Protein AF-A0A2M8CA84-F1 (afdb_monomer_lite)

Sequence (346 aa):
MNRPAFYDRPLQTFHHLVFDSLMPWLPENQEMMLYRVLMTDLAEINKPFFRMMMEAMRHRKVLLDDGLLEEWQLFAQTKVNERAREIYLSMYRVKTSHQKIAYYDQLIFNALLYSQSALMQLMNGSSALMKQYYVNKWLKIIHDLRGRLRQLYHDGGTKEAILIYLTDMALLVMEHEIHTLYADLCPPGLLESNANMLIVTPGIMAQDWALASATDHWFINIYVPRFKDSVLQEDKKDAELDHRQLNDMISRLKDGESQIEKVITEKVSPLNKQEVLTPAPQKDIIDSNEVMALLGIGKTKLFEMRNKEEIPFFKIGKLIRYHRQDILDFRDQMTSKGSKADKNDY

Foldseek 3Di:
DPDPPLLQQQCVQLVCCQPVVHPCLPCVVPDPVLLVVLVVQVVPDPAQPLVSVVVSCVVVVRDDDPSVNSNSVQLSVQDFDPVLVVLLVLADDDDDPDSVLVVLLVSLSSSLRSSLSSLVVQCVPDDLVVNLVVLVSLLVVLVVSLVSLLVCCVVPAQPCNVSSLSNNLSSLLSNLSSCQVPVVSDDPPSCVVNPDRNDDDCVSCVVPVVVNVSSVCSVPPPVCVPRNCVSVPPCVVVVVVVVVVVVVVVVVVVVVCVPPPPDDDDDDDDDDDDDDDDDDDDQDKDAPVVLCVLQVHDPVVSVVCVVVVVADWDDDDPGIMHRPVSSNVSSVVVVVVVPPPDPDDD

Structure (mmCIF, N/CA/C/O backbone):
data_AF-A0A2M8CA84-F1
#
_entry.id   AF-A0A2M8CA84-F1
#
loop_
_atom_site.group_PDB
_atom_site.id
_atom_site.type_symbol
_atom_site.label_atom_id
_atom_site.label_alt_id
_atom_site.label_comp_id
_atom_site.label_asym_id
_atom_site.label_entity_id
_atom_site.label_seq_id
_atom_site.pdbx_PDB_ins_code
_atom_site.Cartn_x
_atom_site.Cartn_y
_atom_site.Cartn_z
_atom_site.occupancy
_atom_site.B_iso_or_equiv
_atom_site.auth_seq_id
_atom_site.auth_comp_id
_atom_site.auth_asym_id
_atom_site.auth_atom_id
_atom_site.pdbx_PDB_model_num
ATOM 1 N N . MET A 1 1 ? 9.711 -23.145 -18.204 1.00 35.97 1 MET A N 1
ATOM 2 C CA . MET A 1 1 ? 9.816 -22.728 -16.788 1.00 35.97 1 MET A CA 1
ATOM 3 C C . MET A 1 1 ? 8.425 -22.352 -16.311 1.00 35.97 1 MET A C 1
ATOM 5 O O . MET A 1 1 ? 7.852 -21.432 -16.882 1.00 35.97 1 MET A O 1
ATOM 9 N N . ASN A 1 2 ? 7.861 -23.074 -15.338 1.00 33.72 2 ASN A N 1
ATOM 10 C CA . ASN A 1 2 ? 6.615 -22.665 -14.684 1.00 33.72 2 ASN A CA 1
ATOM 11 C C . ASN A 1 2 ? 6.869 -21.309 -14.027 1.00 33.72 2 ASN A C 1
ATOM 13 O O . ASN A 1 2 ? 7.648 -21.237 -13.078 1.00 33.72 2 ASN A O 1
ATOM 17 N N . ARG A 1 3 ? 6.284 -20.233 -14.567 1.00 40.22 3 ARG A N 1
ATOM 18 C CA . ARG A 1 3 ? 6.302 -18.935 -13.888 1.00 40.22 3 ARG A CA 1
ATOM 19 C C . ARG A 1 3 ? 5.589 -19.135 -12.551 1.00 40.22 3 ARG A C 1
ATOM 21 O O . ARG A 1 3 ? 4.437 -19.568 -12.568 1.00 40.22 3 ARG A O 1
ATOM 28 N N . PRO A 1 4 ? 6.241 -18.882 -11.409 1.00 40.59 4 PRO A N 1
ATOM 29 C CA . PRO A 1 4 ? 5.549 -18.920 -10.135 1.00 40.59 4 PRO A CA 1
ATOM 30 C C . PRO A 1 4 ? 4.389 -17.917 -10.189 1.00 40.59 4 PRO A C 1
ATOM 32 O O . PRO A 1 4 ? 4.610 -16.761 -10.551 1.00 40.59 4 PRO A O 1
ATOM 35 N N . ALA A 1 5 ? 3.182 -18.324 -9.781 1.00 53.88 5 ALA A N 1
ATOM 36 C CA . ALA A 1 5 ? 2.037 -17.423 -9.543 1.00 53.88 5 ALA A CA 1
ATOM 37 C C . ALA A 1 5 ? 2.366 -16.267 -8.557 1.00 53.88 5 ALA A C 1
ATOM 39 O O . ALA A 1 5 ? 1.620 -15.303 -8.415 1.00 53.88 5 ALA A O 1
ATOM 40 N N . PHE A 1 6 ? 3.531 -16.376 -7.922 1.00 46.44 6 PHE A N 1
ATOM 41 C CA . PHE A 1 6 ? 4.184 -15.515 -6.948 1.00 46.44 6 PHE A CA 1
ATOM 42 C C . PHE A 1 6 ? 4.303 -14.031 -7.332 1.00 46.44 6 PHE A C 1
ATOM 44 O O . PHE A 1 6 ? 4.287 -13.181 -6.450 1.00 46.44 6 PHE A O 1
ATOM 51 N N . TYR A 1 7 ? 4.416 -13.690 -8.620 1.00 53.28 7 TYR A N 1
ATOM 52 C CA . TYR A 1 7 ? 4.673 -12.300 -9.042 1.00 53.28 7 TYR A CA 1
ATOM 53 C C . TYR A 1 7 ? 3.419 -11.497 -9.393 1.00 53.28 7 TYR A C 1
ATOM 55 O O . TYR A 1 7 ? 3.503 -10.295 -9.642 1.00 53.28 7 TYR A O 1
ATOM 63 N N . ASP A 1 8 ? 2.249 -12.135 -9.408 1.00 62.84 8 ASP A N 1
ATOM 64 C CA . ASP A 1 8 ? 1.022 -11.479 -9.851 1.00 62.84 8 ASP A CA 1
ATOM 65 C C . ASP A 1 8 ? 0.249 -10.759 -8.749 1.00 62.84 8 ASP A C 1
ATOM 67 O O . ASP A 1 8 ? -0.698 -10.040 -9.080 1.00 62.84 8 ASP A O 1
ATOM 71 N N . ARG A 1 9 ? 0.642 -10.945 -7.483 1.00 68.19 9 ARG A N 1
ATOM 72 C CA . ARG A 1 9 ? -0.145 -10.561 -6.304 1.00 68.19 9 ARG A CA 1
ATOM 73 C C . ARG A 1 9 ? 0.443 -9.525 -5.325 1.00 68.19 9 ARG A C 1
ATOM 75 O O . ARG A 1 9 ? -0.241 -9.300 -4.331 1.00 68.19 9 ARG A O 1
ATOM 82 N N . PRO A 1 10 ? 1.607 -8.871 -5.517 1.00 75.69 10 PRO A N 1
ATOM 83 C CA . PRO A 1 10 ? 2.021 -7.820 -4.586 1.00 75.69 10 PRO A CA 1
ATOM 84 C C . PRO A 1 10 ? 0.959 -6.711 -4.533 1.00 75.69 10 PRO A C 1
ATOM 86 O O . PRO A 1 10 ? 0.278 -6.454 -5.527 1.00 75.69 10 PRO A O 1
ATOM 89 N N . LEU A 1 11 ? 0.841 -6.073 -3.370 1.00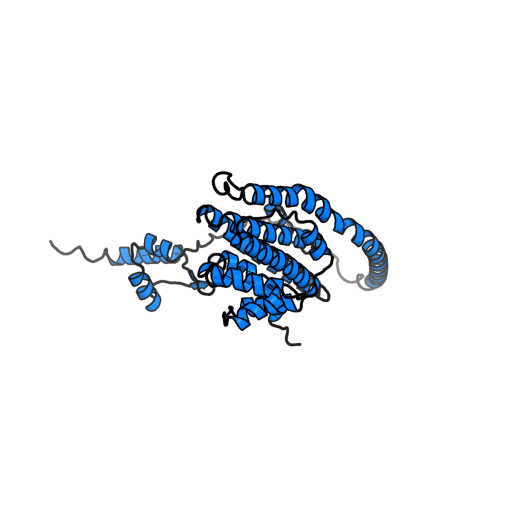 89.69 11 LEU A N 1
ATOM 90 C CA . LEU A 1 11 ? -0.196 -5.127 -2.947 1.00 89.69 11 LEU A CA 1
ATOM 91 C C . LEU A 1 11 ? -1.488 -5.748 -2.367 1.00 89.69 11 LEU A C 1
ATOM 93 O O . LEU A 1 11 ? -2.478 -5.030 -2.213 1.00 89.69 11 LEU A O 1
ATOM 97 N N . GLN A 1 12 ? -1.489 -7.028 -1.961 1.00 92.00 12 GLN A N 1
ATOM 98 C CA . GLN A 1 12 ? -2.610 -7.618 -1.204 1.00 92.00 12 GLN A CA 1
ATOM 99 C C . GLN A 1 12 ? -2.822 -6.921 0.143 1.00 92.00 12 GLN A C 1
ATOM 101 O O . GLN A 1 12 ? -3.962 -6.671 0.521 1.00 92.00 12 GLN A O 1
ATOM 106 N N . THR A 1 13 ? -1.756 -6.549 0.854 1.00 91.81 13 THR A N 1
ATOM 107 C CA . THR A 1 13 ? -1.854 -5.813 2.125 1.00 91.81 13 THR A CA 1
ATOM 108 C C . THR A 1 13 ? -2.645 -4.523 1.927 1.00 91.81 13 THR A C 1
ATOM 110 O O . THR A 1 13 ? -3.595 -4.265 2.662 1.00 91.81 13 THR A O 1
ATOM 113 N N . PHE A 1 14 ? -2.315 -3.743 0.892 1.00 92.62 14 PHE A N 1
ATOM 114 C CA . PHE A 1 14 ? -3.050 -2.523 0.561 1.00 92.62 14 PHE A CA 1
ATOM 115 C C . PHE A 1 14 ? -4.482 -2.828 0.120 1.00 92.62 14 PHE A C 1
ATOM 117 O O . PHE A 1 14 ? -5.405 -2.174 0.589 1.00 92.62 14 PHE A O 1
ATOM 124 N N . HIS A 1 15 ? -4.696 -3.850 -0.712 1.00 90.94 15 HIS A N 1
ATOM 125 C CA . HIS A 1 15 ? -6.038 -4.280 -1.102 1.00 90.94 15 HIS A CA 1
ATOM 126 C C . HIS A 1 15 ? -6.920 -4.577 0.117 1.00 90.94 15 HIS A C 1
ATOM 128 O O . HIS A 1 15 ? -8.018 -4.042 0.231 1.00 90.94 15 HIS A O 1
ATOM 134 N N . HIS A 1 16 ? -6.435 -5.373 1.062 1.00 86.56 16 HIS A N 1
ATOM 135 C CA . HIS A 1 16 ? -7.182 -5.702 2.270 1.00 86.56 16 HIS A CA 1
ATOM 136 C C . HIS A 1 16 ? -7.418 -4.485 3.176 1.00 86.56 16 HIS A C 1
ATOM 138 O O . HIS A 1 16 ? -8.501 -4.353 3.743 1.00 86.56 16 HIS A O 1
ATOM 144 N N . LEU A 1 17 ? -6.463 -3.550 3.270 1.00 86.75 17 LEU A N 1
ATOM 145 C CA . LEU A 1 17 ? -6.687 -2.284 3.980 1.00 86.75 17 LEU A CA 1
ATOM 146 C C . LEU A 1 17 ? -7.854 -1.488 3.374 1.00 86.75 17 LEU A C 1
ATOM 148 O O . LEU A 1 17 ? -8.624 -0.866 4.103 1.00 86.75 17 LEU A O 1
ATOM 152 N N . VAL A 1 18 ? -8.006 -1.545 2.050 1.00 85.69 18 VAL A N 1
ATOM 153 C CA . VAL A 1 18 ? -9.036 -0.816 1.303 1.00 85.69 18 VAL A CA 1
ATOM 154 C C . VAL A 1 18 ? -10.395 -1.515 1.327 1.00 85.69 18 VAL A C 1
ATOM 156 O O . VAL A 1 18 ? -11.420 -0.873 1.546 1.00 85.69 18 VAL A O 1
ATOM 159 N N . PHE A 1 19 ? -10.443 -2.813 1.042 1.00 83.19 19 PHE A N 1
ATOM 160 C CA . PHE A 1 19 ? -11.706 -3.507 0.770 1.00 83.19 19 PHE A CA 1
ATOM 161 C C . PHE A 1 19 ? -12.309 -4.182 1.984 1.00 83.19 19 PHE A C 1
ATOM 163 O O . PHE A 1 19 ? -13.527 -4.338 2.059 1.00 83.19 19 PHE A O 1
ATOM 170 N N . ASP A 1 20 ? -11.474 -4.519 2.949 1.00 77.44 20 ASP A N 1
ATOM 171 C CA . ASP A 1 20 ? -11.899 -5.234 4.124 1.00 77.44 20 ASP A CA 1
ATOM 172 C C . ASP A 1 20 ? -11.728 -4.323 5.319 1.00 77.44 20 ASP A C 1
ATOM 174 O O . ASP A 1 20 ? -10.915 -4.642 6.150 1.00 77.44 20 ASP A O 1
ATOM 178 N N . SER A 1 21 ? -12.396 -3.167 5.395 1.00 65.44 21 SER A N 1
ATOM 179 C CA . SER A 1 21 ? -12.447 -2.298 6.594 1.00 65.44 21 SER A CA 1
ATOM 180 C C . SER A 1 21 ? -11.154 -2.247 7.438 1.00 65.44 21 SER A C 1
ATOM 182 O O . SER A 1 21 ? -11.198 -2.487 8.645 1.00 65.44 21 SER A O 1
ATOM 184 N N . LEU A 1 22 ? -9.998 -1.989 6.806 1.00 62.94 22 LEU A N 1
ATOM 185 C CA . LEU A 1 22 ? -8.683 -1.988 7.466 1.00 62.94 22 LEU A CA 1
ATOM 186 C C . LEU A 1 22 ? -8.348 -3.315 8.182 1.00 62.94 22 LEU A C 1
ATOM 188 O O . LEU A 1 22 ? -7.815 -3.327 9.286 1.00 62.94 22 LEU A O 1
ATOM 192 N N . MET A 1 23 ? -8.673 -4.433 7.532 1.00 65.00 23 MET A N 1
ATOM 193 C CA . MET A 1 23 ? -8.579 -5.819 7.999 1.00 65.00 23 MET A CA 1
ATOM 194 C C . MET A 1 23 ? -9.327 -6.090 9.326 1.00 65.00 23 MET A C 1
ATOM 196 O O . MET A 1 23 ? -8.687 -6.297 10.356 1.00 65.00 23 MET A O 1
ATOM 200 N N . PRO A 1 24 ? -10.672 -6.185 9.376 1.00 50.09 24 PRO A N 1
ATOM 201 C CA . PRO A 1 24 ? -11.454 -6.364 10.603 1.00 50.09 24 PRO A CA 1
ATOM 202 C C . PRO A 1 24 ? -11.171 -7.690 11.320 1.00 50.09 24 PRO A C 1
ATOM 204 O O . PRO A 1 24 ? -11.548 -7.847 12.478 1.00 50.09 24 PRO A O 1
ATOM 207 N N . TRP A 1 25 ? -10.524 -8.644 10.645 1.00 51.25 25 TRP A N 1
ATOM 208 C CA . TRP A 1 25 ? -10.050 -9.907 11.215 1.00 51.25 25 TRP A CA 1
ATOM 209 C C . TRP A 1 25 ? -8.644 -9.826 11.811 1.00 51.25 25 TRP A C 1
ATOM 211 O O . TRP A 1 25 ? -8.218 -10.789 12.451 1.00 51.25 25 TRP A O 1
ATOM 221 N N . LEU A 1 26 ? -7.904 -8.723 11.619 1.00 54.81 26 LEU A N 1
ATOM 222 C CA . LEU A 1 26 ? -6.736 -8.481 12.454 1.00 54.81 26 LEU A CA 1
ATOM 223 C C . LEU A 1 26 ? -7.236 -8.439 13.900 1.00 54.81 26 LEU A C 1
ATOM 225 O O . LEU A 1 26 ? -8.171 -7.689 14.195 1.00 54.81 26 LEU A O 1
ATOM 229 N N . PRO A 1 27 ? -6.653 -9.231 14.812 1.00 47.81 27 PRO A N 1
ATOM 230 C CA . PRO A 1 27 ? -7.159 -9.341 16.177 1.00 47.81 27 PRO A CA 1
ATOM 231 C C . PRO A 1 27 ? -7.275 -8.008 16.926 1.00 47.81 27 PRO A C 1
ATOM 233 O O . PRO A 1 27 ? -8.052 -7.876 17.867 1.00 47.81 27 PRO A O 1
ATOM 236 N N . GLU A 1 28 ? -6.536 -6.998 16.472 1.00 47.25 28 GLU A N 1
ATOM 237 C CA . GLU A 1 28 ? -6.613 -5.595 16.886 1.00 47.25 28 GLU A CA 1
ATOM 238 C C . GLU A 1 28 ? -8.011 -4.972 16.800 1.00 47.25 28 GLU A C 1
ATOM 240 O O . GLU A 1 28 ? -8.310 -4.038 17.545 1.00 47.25 28 GLU A O 1
ATOM 245 N N . ASN A 1 29 ? -8.854 -5.454 15.884 1.00 52.03 29 ASN A N 1
ATOM 246 C CA . ASN A 1 29 ? -10.200 -4.939 15.653 1.00 52.03 29 ASN A CA 1
ATOM 247 C C . ASN A 1 29 ? -11.260 -5.624 16.540 1.00 52.03 29 ASN A C 1
ATOM 249 O O . ASN A 1 29 ? -12.409 -5.182 16.541 1.00 52.03 29 ASN A O 1
ATOM 253 N N . GLN A 1 30 ? -10.884 -6.643 17.334 1.00 55.34 30 GLN A N 1
ATOM 254 C CA . GLN A 1 30 ? -11.789 -7.334 18.269 1.00 55.34 30 GLN A CA 1
ATOM 255 C C . GLN A 1 30 ? -11.273 -7.437 19.722 1.00 55.34 30 GLN A C 1
ATOM 257 O O . GLN A 1 30 ? -12.091 -7.375 20.636 1.00 55.34 30 GLN A O 1
ATOM 262 N N . GLU A 1 31 ? -9.959 -7.494 19.994 1.00 55.88 31 GLU A N 1
ATOM 263 C CA . GLU A 1 31 ? -9.415 -7.556 21.365 1.00 55.88 31 GLU A CA 1
ATOM 264 C C . GLU A 1 31 ? -8.104 -6.756 21.540 1.00 55.88 31 GLU A C 1
ATOM 266 O O . GLU A 1 31 ? -7.021 -7.172 21.127 1.00 55.88 31 GLU A O 1
ATOM 271 N N . MET A 1 32 ? -8.164 -5.638 22.279 1.00 58.59 32 MET A N 1
ATOM 272 C CA . MET A 1 32 ? -6.995 -4.826 22.691 1.00 58.59 32 MET A CA 1
ATOM 273 C C . MET A 1 32 ? -5.906 -5.641 23.422 1.00 58.59 32 MET A C 1
ATOM 275 O O . MET A 1 32 ? -4.725 -5.291 23.384 1.00 58.59 32 MET A O 1
ATOM 279 N N . MET A 1 33 ? -6.294 -6.735 24.086 1.00 55.28 33 MET A N 1
ATOM 280 C CA . MET A 1 33 ? -5.375 -7.681 24.727 1.00 55.28 33 MET A CA 1
ATOM 281 C C . MET A 1 33 ? -4.506 -8.412 23.704 1.00 55.28 33 MET A C 1
ATOM 283 O O . MET A 1 33 ? -3.296 -8.492 23.907 1.00 55.28 33 MET A O 1
ATOM 287 N N . LEU A 1 34 ? -5.073 -8.881 22.587 1.00 56.28 34 LEU A N 1
ATOM 288 C CA . LEU A 1 34 ? -4.282 -9.597 21.592 1.00 56.28 34 LEU A CA 1
ATOM 289 C C . LEU A 1 34 ? -3.302 -8.667 20.875 1.00 56.28 34 LEU A C 1
ATOM 291 O O . LEU A 1 34 ? -2.193 -9.092 20.586 1.00 56.28 34 LEU A O 1
ATOM 295 N N . TYR A 1 35 ? -3.655 -7.393 20.676 1.00 61.88 35 TYR A N 1
ATOM 296 C CA . TYR A 1 35 ? -2.713 -6.382 20.190 1.00 61.88 35 TYR A CA 1
ATOM 297 C C . TYR A 1 35 ? -1.512 -6.213 21.130 1.00 61.88 35 TYR A C 1
ATOM 299 O O . TYR A 1 35 ? -0.367 -6.279 20.693 1.00 61.88 35 TYR A O 1
ATOM 307 N N . ARG A 1 36 ? -1.745 -6.026 22.437 1.00 63.62 36 ARG A N 1
ATOM 308 C CA . ARG A 1 36 ? -0.650 -5.870 23.414 1.00 63.62 36 ARG A CA 1
ATOM 309 C C . ARG A 1 36 ? 0.262 -7.092 23.440 1.00 63.62 36 ARG A C 1
ATOM 311 O O . ARG A 1 36 ? 1.480 -6.953 23.523 1.00 63.62 36 ARG A O 1
ATOM 318 N N . VAL A 1 37 ? -0.340 -8.271 23.344 1.00 63.00 37 VAL A N 1
ATOM 319 C CA . VAL A 1 37 ? 0.364 -9.550 23.295 1.00 63.00 37 VAL A CA 1
ATOM 320 C C . VAL A 1 37 ? 1.135 -9.710 21.984 1.00 63.00 37 VAL A C 1
ATOM 322 O O . VAL A 1 37 ? 2.299 -10.085 22.027 1.00 63.00 37 VAL A O 1
ATOM 325 N N . LEU A 1 38 ? 0.550 -9.346 20.841 1.00 66.06 38 LEU A N 1
ATOM 326 C CA . LEU A 1 38 ? 1.238 -9.349 19.552 1.00 66.06 38 LEU A CA 1
ATOM 327 C C . LEU A 1 38 ? 2.436 -8.400 19.605 1.00 66.06 38 LEU A C 1
ATOM 329 O O . LEU A 1 38 ? 3.537 -8.816 19.292 1.00 66.06 38 LEU A O 1
ATOM 333 N N . MET A 1 39 ? 2.266 -7.179 20.118 1.00 70.38 39 MET A N 1
ATOM 334 C CA . MET A 1 39 ? 3.366 -6.227 20.304 1.00 70.38 39 MET A CA 1
ATOM 335 C C . MET A 1 39 ? 4.446 -6.720 21.273 1.00 70.38 39 MET A C 1
ATOM 337 O O . MET A 1 39 ? 5.602 -6.338 21.113 1.00 70.38 39 MET A O 1
ATOM 341 N N . THR A 1 40 ? 4.098 -7.562 22.250 1.00 68.69 40 THR A N 1
ATOM 342 C CA . THR A 1 40 ? 5.089 -8.240 23.105 1.00 68.69 40 THR A CA 1
ATOM 343 C C . THR A 1 40 ? 5.866 -9.270 22.289 1.00 68.69 40 THR A C 1
ATOM 345 O O . THR A 1 40 ? 7.091 -9.205 22.258 1.00 68.69 40 THR A O 1
ATOM 348 N N . ASP A 1 41 ? 5.167 -10.118 21.528 1.00 66.62 41 ASP A N 1
ATOM 349 C CA . ASP A 1 41 ? 5.782 -11.090 20.616 1.00 66.62 41 ASP A CA 1
ATOM 350 C C . ASP A 1 41 ? 6.673 -10.380 19.556 1.00 66.62 41 ASP A C 1
ATOM 352 O O . ASP A 1 41 ? 7.708 -10.913 19.153 1.00 66.62 41 ASP A O 1
ATOM 356 N N . LEU A 1 42 ? 6.318 -9.153 19.130 1.00 66.31 42 LEU A N 1
ATOM 357 C CA . LEU A 1 42 ? 7.105 -8.345 18.185 1.00 66.31 42 LEU A CA 1
ATOM 358 C C . LEU A 1 42 ? 8.343 -7.673 18.817 1.00 66.31 42 LEU A C 1
ATOM 360 O O . LEU A 1 42 ? 9.312 -7.378 18.119 1.00 66.31 42 LEU A O 1
ATOM 364 N N . ALA A 1 43 ? 8.328 -7.394 20.122 1.00 63.66 43 ALA A N 1
ATOM 365 C CA . ALA A 1 43 ? 9.429 -6.710 20.807 1.00 63.66 43 ALA A CA 1
ATOM 366 C C . ALA A 1 43 ? 10.632 -7.630 21.078 1.00 63.66 43 ALA A C 1
ATOM 368 O O . ALA A 1 43 ? 11.747 -7.151 21.288 1.00 63.66 43 ALA A O 1
ATOM 369 N N . GLU A 1 44 ? 10.419 -8.945 21.068 1.00 56.94 44 GLU A N 1
ATOM 370 C CA . GLU A 1 44 ? 11.413 -9.937 21.487 1.00 56.94 44 GLU A CA 1
ATOM 371 C C . GLU A 1 44 ? 12.335 -10.418 20.350 1.00 56.94 44 GLU A C 1
ATOM 373 O O . GLU A 1 44 ? 13.265 -11.191 20.590 1.00 56.94 44 GLU A O 1
ATOM 378 N N . ILE A 1 45 ? 12.119 -9.984 19.099 1.00 54.41 45 ILE A N 1
ATOM 379 C CA . ILE A 1 45 ? 12.670 -10.685 17.933 1.00 54.41 45 ILE A CA 1
ATOM 380 C C . ILE A 1 45 ? 13.410 -9.756 16.945 1.00 54.41 45 ILE A C 1
ATOM 382 O O . ILE A 1 45 ? 12.817 -8.925 16.269 1.00 54.41 45 ILE A O 1
ATOM 386 N N . ASN A 1 46 ? 14.708 -10.014 16.723 1.00 61.34 46 ASN A N 1
ATOM 387 C CA . ASN A 1 46 ? 15.547 -9.416 15.659 1.00 61.34 46 ASN A CA 1
ATOM 388 C C . ASN A 1 46 ? 15.252 -9.987 14.244 1.00 61.34 46 ASN A C 1
ATOM 390 O O . ASN A 1 46 ? 16.170 -10.314 13.487 1.00 61.34 46 ASN A O 1
ATOM 394 N N . LYS A 1 47 ? 13.982 -10.186 13.870 1.00 73.81 47 LYS A N 1
ATOM 395 C CA . LYS A 1 47 ? 13.589 -10.775 12.570 1.00 73.81 47 LYS A CA 1
ATOM 396 C C . LYS A 1 47 ? 12.983 -9.721 11.633 1.00 73.81 47 LYS A C 1
ATOM 398 O O . LYS A 1 47 ? 12.485 -8.699 12.098 1.00 73.81 47 LYS A O 1
ATOM 403 N N . PRO A 1 48 ? 12.971 -9.973 10.308 1.00 81.50 48 PRO A N 1
ATOM 404 C CA . PRO A 1 48 ? 12.218 -9.151 9.363 1.00 81.50 48 PRO A CA 1
ATOM 405 C C . PRO A 1 48 ? 10.741 -9.038 9.766 1.00 81.50 48 PRO A C 1
ATOM 407 O O . PRO A 1 48 ? 10.127 -10.047 10.123 1.00 81.50 48 PRO A O 1
ATOM 410 N N . PHE A 1 49 ? 10.173 -7.833 9.656 1.00 86.12 49 PHE A N 1
ATOM 411 C CA . PHE A 1 49 ? 8.823 -7.485 10.122 1.00 86.12 49 PHE A CA 1
ATOM 412 C C . PHE A 1 49 ? 7.750 -8.517 9.733 1.00 86.12 49 PHE A C 1
ATOM 414 O O . PHE A 1 49 ? 7.096 -9.086 10.603 1.00 86.12 49 PHE A O 1
ATOM 421 N N . PHE A 1 50 ? 7.619 -8.851 8.444 1.00 89.50 50 PHE A N 1
ATOM 422 C CA . PHE A 1 50 ? 6.590 -9.793 7.982 1.00 89.50 50 PHE A CA 1
ATOM 423 C C . PHE A 1 50 ? 6.825 -11.243 8.428 1.00 89.50 50 PHE A C 1
ATOM 425 O O . PHE A 1 50 ? 5.868 -11.985 8.640 1.00 89.50 50 PHE A O 1
ATOM 432 N N . ARG A 1 51 ? 8.081 -11.657 8.646 1.00 89.62 51 ARG A N 1
ATOM 433 C CA . ARG A 1 51 ? 8.380 -12.985 9.210 1.00 89.62 51 ARG A CA 1
ATOM 434 C C . ARG A 1 51 ? 7.860 -13.087 10.639 1.00 89.62 51 ARG A C 1
ATOM 436 O O . ARG A 1 51 ? 7.218 -14.071 10.992 1.00 89.62 51 ARG A O 1
ATOM 443 N N . MET A 1 52 ? 8.139 -12.057 11.424 1.00 87.12 52 MET A N 1
ATOM 444 C CA . MET A 1 52 ? 7.710 -11.932 12.809 1.00 87.12 52 MET A CA 1
ATOM 445 C C . MET A 1 52 ? 6.176 -11.864 12.911 1.00 87.12 52 MET A C 1
ATOM 447 O O . MET A 1 52 ? 5.587 -12.627 13.671 1.00 87.12 52 MET A O 1
ATOM 451 N N . MET A 1 53 ? 5.522 -11.064 12.063 1.00 85.94 53 MET A N 1
ATOM 452 C CA . MET A 1 53 ? 4.057 -11.000 11.967 1.00 85.94 53 MET A CA 1
ATOM 453 C C . MET A 1 53 ? 3.419 -12.366 11.684 1.00 85.94 53 MET A C 1
ATOM 455 O O . MET A 1 53 ? 2.507 -12.789 12.393 1.00 85.94 53 MET A O 1
ATOM 459 N N . MET A 1 54 ? 3.919 -13.097 10.684 1.00 89.06 54 MET A N 1
ATOM 460 C CA . MET A 1 54 ? 3.394 -14.425 10.349 1.00 89.06 54 MET A CA 1
ATOM 461 C C . MET A 1 54 ? 3.622 -15.458 11.458 1.00 89.06 54 MET A C 1
ATOM 463 O O . MET A 1 54 ? 2.787 -16.339 11.663 1.00 89.06 54 MET A O 1
ATOM 467 N N . GLU A 1 55 ? 4.760 -15.407 12.155 1.00 86.94 55 GLU A N 1
ATOM 468 C CA . GLU A 1 55 ? 5.022 -16.278 13.307 1.00 86.94 55 GLU A CA 1
ATOM 469 C C . GLU A 1 55 ? 4.047 -15.989 14.453 1.00 86.94 55 GLU A C 1
ATOM 471 O O . GLU A 1 55 ? 3.443 -16.929 14.973 1.00 86.94 55 GLU A O 1
ATOM 476 N N . ALA A 1 56 ? 3.832 -14.711 14.782 1.00 82.75 56 ALA A N 1
ATOM 477 C CA . ALA A 1 56 ? 2.878 -14.292 15.804 1.00 82.75 56 ALA A CA 1
ATOM 478 C C . ALA A 1 56 ? 1.452 -14.753 15.459 1.00 82.75 56 ALA A C 1
ATOM 480 O O . ALA A 1 56 ? 0.789 -15.397 16.271 1.00 82.75 56 ALA A O 1
ATOM 481 N N . MET A 1 57 ? 0.995 -14.530 14.225 1.00 83.25 57 MET A N 1
ATOM 482 C CA . MET A 1 57 ? -0.332 -14.976 13.786 1.00 83.25 57 MET A CA 1
ATOM 483 C C . MET A 1 57 ? -0.499 -16.494 13.841 1.00 83.25 57 MET A C 1
ATOM 485 O O . MET A 1 57 ? -1.516 -16.985 14.332 1.00 83.25 57 MET A O 1
ATOM 489 N N . ARG A 1 58 ? 0.521 -17.249 13.419 1.00 85.88 58 ARG A N 1
ATOM 490 C CA . ARG A 1 58 ? 0.522 -18.715 13.497 1.00 85.88 58 ARG A CA 1
ATOM 491 C C . ARG A 1 58 ? 0.456 -19.205 14.939 1.00 85.88 58 ARG A C 1
ATOM 493 O O . ARG A 1 58 ? -0.331 -20.099 15.237 1.00 85.88 58 ARG A O 1
ATOM 500 N N . HIS A 1 59 ? 1.250 -18.611 15.832 1.00 83.12 59 HIS A N 1
ATOM 501 C CA . HIS A 1 59 ? 1.241 -18.929 17.261 1.00 83.12 59 HIS A CA 1
ATOM 502 C C . HIS A 1 59 ? -0.150 -18.710 17.873 1.00 83.12 59 HIS A C 1
ATOM 504 O O . HIS A 1 59 ? -0.614 -19.513 18.682 1.00 83.12 59 HIS A O 1
ATOM 510 N N . ARG A 1 60 ? -0.858 -17.672 17.417 1.00 78.81 60 ARG A N 1
ATOM 511 C CA . ARG A 1 60 ? -2.216 -17.331 17.858 1.00 78.81 60 ARG A CA 1
ATOM 512 C C . ARG A 1 60 ? -3.332 -18.005 17.051 1.00 78.81 60 ARG A C 1
ATOM 514 O O . ARG A 1 60 ? -4.497 -17.750 17.331 1.00 78.81 60 ARG A O 1
ATOM 521 N N . LYS A 1 61 ? -3.001 -18.884 16.096 1.00 83.12 61 LYS A N 1
ATOM 522 C CA . LYS A 1 61 ? -3.955 -19.583 15.211 1.00 83.12 61 LYS A CA 1
ATOM 523 C C . LYS A 1 61 ? -4.870 -18.637 14.415 1.00 83.12 61 LYS A C 1
ATOM 525 O O . LYS A 1 61 ? -6.001 -18.995 14.096 1.00 83.12 61 LYS A O 1
ATOM 530 N N . VAL A 1 62 ? -4.380 -17.444 14.084 1.00 80.69 62 VAL A N 1
ATOM 531 C CA . VAL A 1 62 ? -5.067 -16.514 13.181 1.00 80.69 62 VAL A CA 1
ATOM 532 C C . VAL A 1 62 ? -4.854 -17.002 11.751 1.00 80.69 62 VAL A C 1
ATOM 534 O O . VAL A 1 62 ? -3.716 -17.195 11.321 1.00 80.69 62 VAL A O 1
ATOM 537 N N . LEU A 1 63 ? -5.951 -17.227 11.030 1.00 82.25 63 LEU A N 1
ATOM 538 C CA . LEU A 1 63 ? -5.921 -17.638 9.629 1.00 82.25 63 LEU A CA 1
ATOM 539 C C . LEU A 1 63 ? -5.892 -16.393 8.738 1.00 82.25 63 LEU A C 1
ATOM 541 O O . LEU A 1 63 ? -6.743 -15.516 8.872 1.00 82.25 63 LEU A O 1
ATOM 545 N N . LEU A 1 64 ? -4.903 -16.326 7.849 1.00 83.12 64 LEU A N 1
ATOM 546 C CA . LEU A 1 64 ? -4.797 -15.293 6.821 1.00 83.12 64 LEU A CA 1
ATOM 547 C C . LEU A 1 64 ? -5.453 -15.774 5.526 1.00 83.12 64 LEU A C 1
ATOM 549 O O . LEU A 1 64 ? -5.444 -16.971 5.246 1.00 83.12 64 LEU A O 1
ATOM 553 N N . ASP A 1 65 ? -5.978 -14.836 4.735 1.00 86.50 65 ASP A N 1
ATOM 554 C CA . ASP A 1 65 ? -6.327 -15.106 3.338 1.00 86.50 65 ASP A CA 1
ATOM 555 C C . ASP A 1 65 ? -5.094 -15.623 2.580 1.00 86.50 65 ASP A C 1
ATOM 557 O O . ASP A 1 65 ? -3.977 -15.150 2.814 1.00 86.50 65 ASP A O 1
ATOM 561 N N . ASP A 1 66 ? -5.293 -16.584 1.677 1.00 87.69 66 ASP A N 1
ATOM 562 C CA . ASP A 1 66 ? -4.202 -17.234 0.946 1.00 87.69 66 ASP A CA 1
ATOM 563 C C . ASP A 1 66 ? -3.352 -16.218 0.167 1.00 87.69 66 ASP A C 1
ATOM 565 O O . ASP A 1 66 ? -2.124 -16.303 0.175 1.00 87.69 66 ASP A O 1
ATOM 569 N N . GLY A 1 67 ? -3.981 -15.214 -0.455 1.00 88.12 67 GLY A N 1
ATOM 570 C CA . GLY A 1 67 ? -3.273 -14.174 -1.198 1.00 88.12 67 GLY A CA 1
ATOM 571 C C . GLY A 1 67 ? -2.416 -13.292 -0.290 1.00 88.12 67 GLY A C 1
ATOM 572 O O . GLY A 1 67 ? -1.278 -12.968 -0.635 1.00 88.12 67 GLY A O 1
ATOM 573 N N . LEU A 1 68 ? -2.935 -12.933 0.886 1.00 88.31 68 LEU A N 1
ATOM 574 C CA . LEU A 1 68 ? -2.201 -12.143 1.876 1.00 88.31 68 LEU A CA 1
ATOM 575 C C . LEU A 1 68 ? -1.041 -12.938 2.488 1.00 88.31 68 LEU A C 1
ATOM 577 O O . LEU A 1 68 ? 0.059 -12.411 2.654 1.00 88.31 68 LEU A O 1
ATOM 581 N N . LEU A 1 69 ? -1.265 -14.219 2.790 1.00 90.19 69 LEU A N 1
ATOM 582 C CA . LEU A 1 69 ? -0.230 -15.110 3.303 1.00 90.19 69 LEU A CA 1
ATOM 583 C C . LEU A 1 69 ? 0.912 -15.274 2.293 1.00 90.19 69 LEU A C 1
ATOM 585 O O . LEU A 1 69 ? 2.079 -15.174 2.674 1.00 90.19 69 LEU A O 1
ATOM 589 N N . GLU A 1 70 ? 0.591 -15.503 1.020 1.00 91.00 70 GLU A N 1
ATOM 590 C CA . GLU A 1 70 ? 1.576 -15.589 -0.062 1.00 91.00 70 GLU A CA 1
ATOM 591 C C . GLU A 1 70 ? 2.394 -14.297 -0.188 1.00 91.00 70 GLU A C 1
ATOM 593 O O . GLU A 1 70 ? 3.624 -14.348 -0.264 1.00 91.00 70 GLU A O 1
ATOM 598 N N . GLU A 1 71 ? 1.737 -13.133 -0.155 1.00 92.06 71 GLU A N 1
ATOM 599 C CA . GLU A 1 71 ? 2.426 -11.842 -0.196 1.00 92.06 71 GLU A CA 1
ATOM 600 C C . GLU A 1 71 ? 3.388 -11.676 0.989 1.00 92.06 71 GLU A C 1
ATOM 602 O O . GLU A 1 71 ? 4.547 -11.293 0.816 1.00 92.06 71 GLU A O 1
ATOM 607 N N . TRP A 1 72 ? 2.949 -11.987 2.206 1.00 92.69 72 TRP A N 1
ATOM 608 C CA . TRP A 1 72 ? 3.790 -11.821 3.391 1.00 92.69 72 TRP A CA 1
ATOM 609 C C . TRP A 1 72 ? 4.947 -12.817 3.427 1.00 92.69 72 TRP A C 1
ATOM 611 O O . TRP A 1 72 ? 6.034 -12.488 3.914 1.00 92.69 72 TRP A O 1
ATOM 621 N N . GLN A 1 73 ? 4.762 -14.013 2.865 1.00 92.44 73 GLN A N 1
ATOM 622 C CA . GLN A 1 73 ? 5.849 -14.962 2.636 1.00 92.44 73 GLN A CA 1
ATOM 623 C C . GLN A 1 73 ? 6.877 -14.411 1.649 1.00 92.44 73 GLN A C 1
ATOM 625 O O . GLN A 1 73 ? 8.076 -14.483 1.933 1.00 92.44 73 GLN A O 1
ATOM 630 N N . LEU A 1 74 ? 6.425 -13.809 0.543 1.00 90.88 74 LEU A N 1
ATOM 631 C CA . LEU A 1 74 ? 7.292 -13.096 -0.395 1.00 90.88 74 LEU A CA 1
ATOM 632 C C . LEU A 1 74 ? 8.059 -11.979 0.327 1.00 90.88 74 LEU A C 1
ATOM 634 O O . LEU A 1 74 ? 9.287 -11.922 0.236 1.00 90.88 74 LEU A O 1
ATOM 638 N N . PHE A 1 75 ? 7.389 -11.130 1.107 1.00 92.94 75 PHE A N 1
ATOM 639 C CA . PHE A 1 75 ? 8.048 -10.048 1.846 1.00 92.94 75 PHE A CA 1
ATOM 640 C C . PHE A 1 75 ? 9.076 -10.568 2.857 1.00 92.94 75 PHE A C 1
ATOM 642 O O . PHE A 1 75 ? 10.185 -10.048 2.934 1.00 92.94 75 PHE A O 1
ATOM 649 N N . ALA A 1 76 ? 8.780 -11.655 3.570 1.00 91.19 76 ALA A N 1
ATOM 650 C CA . ALA A 1 76 ? 9.704 -12.272 4.523 1.00 91.19 76 ALA A CA 1
ATOM 651 C C . ALA A 1 76 ? 10.963 -12.901 3.889 1.00 91.19 76 ALA A C 1
ATOM 653 O O . ALA A 1 76 ? 11.906 -13.250 4.614 1.00 91.19 76 ALA A O 1
ATOM 654 N N . GLN A 1 77 ? 10.963 -13.091 2.568 1.00 90.69 77 GLN A N 1
ATOM 655 C CA . GLN A 1 77 ? 12.093 -13.581 1.773 1.00 90.69 77 GLN A CA 1
ATOM 656 C C . GLN A 1 77 ? 12.771 -12.461 0.972 1.00 90.69 77 GLN A C 1
ATOM 658 O O . GLN A 1 77 ? 13.933 -12.587 0.588 1.00 90.69 77 GLN A O 1
ATOM 663 N N . THR A 1 78 ? 12.065 -11.356 0.739 1.00 90.25 78 THR A N 1
ATOM 664 C CA . THR A 1 78 ? 12.548 -10.226 -0.049 1.00 90.25 78 THR A CA 1
ATOM 665 C C . THR A 1 78 ? 13.608 -9.459 0.732 1.00 90.25 78 THR A C 1
ATOM 667 O O . THR A 1 78 ? 13.349 -8.889 1.792 1.00 90.25 78 THR A O 1
ATOM 670 N N . LYS A 1 79 ? 14.824 -9.393 0.182 1.00 91.19 79 LYS A N 1
ATOM 671 C CA . LYS A 1 79 ? 15.842 -8.463 0.676 1.00 91.19 79 LYS A CA 1
ATOM 672 C C . LYS A 1 79 ? 15.427 -7.028 0.342 1.00 91.19 79 LYS A C 1
ATOM 674 O O . LYS A 1 79 ? 15.263 -6.692 -0.829 1.00 91.19 79 LYS A O 1
ATOM 679 N N . VAL A 1 80 ? 15.299 -6.196 1.372 1.00 90.31 80 VAL A N 1
ATOM 680 C CA . VAL A 1 80 ? 14.997 -4.769 1.223 1.00 90.31 80 VAL A CA 1
ATOM 681 C C . VAL A 1 80 ? 16.107 -4.078 0.425 1.00 90.31 80 VAL A C 1
ATOM 683 O O . VAL A 1 80 ? 17.288 -4.227 0.748 1.00 90.31 80 VAL A O 1
ATOM 686 N N . ASN A 1 81 ? 15.728 -3.352 -0.628 1.00 91.50 81 ASN A N 1
ATOM 687 C CA . ASN A 1 81 ? 16.646 -2.556 -1.438 1.00 91.50 81 ASN A CA 1
ATOM 688 C C . ASN A 1 81 ? 17.085 -1.286 -0.682 1.00 91.50 81 ASN A C 1
ATOM 690 O O . ASN A 1 81 ? 16.304 -0.724 0.085 1.00 91.50 81 ASN A O 1
ATOM 694 N N . GLU A 1 82 ? 18.317 -0.821 -0.915 1.00 89.75 82 GLU A N 1
ATOM 695 C CA . GLU A 1 82 ? 18.872 0.351 -0.222 1.00 89.75 82 GLU A CA 1
ATOM 696 C C . GLU A 1 82 ? 18.052 1.622 -0.472 1.00 89.75 82 GLU A C 1
ATOM 698 O O . GLU A 1 82 ? 17.741 2.331 0.477 1.00 89.75 82 GLU A O 1
ATOM 703 N N . ARG A 1 83 ? 17.575 1.854 -1.702 1.00 90.25 83 ARG A N 1
ATOM 704 C CA . ARG A 1 83 ? 16.709 3.000 -2.016 1.00 90.25 83 ARG A CA 1
ATOM 705 C C . ARG A 1 83 ? 15.410 2.964 -1.213 1.00 90.25 83 ARG A C 1
ATOM 707 O O . ARG A 1 83 ? 15.017 3.962 -0.616 1.00 90.25 83 ARG A O 1
ATOM 714 N N . ALA A 1 84 ? 14.771 1.799 -1.149 1.00 89.69 84 ALA A N 1
ATOM 715 C CA . ALA A 1 84 ? 13.549 1.619 -0.374 1.00 89.69 84 ALA A CA 1
ATOM 716 C C . ALA A 1 84 ? 13.817 1.866 1.128 1.00 89.69 84 ALA A C 1
ATOM 718 O O . ALA A 1 84 ? 13.042 2.536 1.817 1.00 89.69 84 ALA A O 1
ATOM 719 N N . ARG A 1 85 ? 14.963 1.386 1.634 1.00 88.69 85 ARG A N 1
ATOM 720 C CA . ARG A 1 85 ? 15.417 1.627 3.009 1.00 88.69 85 ARG A CA 1
ATOM 721 C C . ARG A 1 85 ? 15.658 3.110 3.282 1.00 88.69 85 ARG A C 1
ATOM 723 O O . ARG A 1 85 ? 15.249 3.591 4.334 1.00 88.69 85 ARG A O 1
ATOM 730 N N . GLU A 1 86 ? 16.289 3.831 2.363 1.00 89.94 86 GLU A N 1
ATOM 731 C CA . GLU A 1 86 ? 16.514 5.271 2.482 1.00 89.94 86 GLU A CA 1
ATOM 732 C C . GLU A 1 86 ? 15.205 6.056 2.559 1.00 89.94 86 GLU A C 1
ATOM 734 O O . GLU A 1 86 ? 15.081 6.943 3.406 1.00 89.94 86 GLU A O 1
ATOM 739 N N . ILE A 1 87 ? 14.216 5.707 1.731 1.00 90.06 87 ILE A N 1
ATOM 740 C CA . ILE A 1 87 ? 12.880 6.314 1.778 1.00 90.06 87 ILE A CA 1
ATOM 741 C C . ILE A 1 87 ? 12.281 6.112 3.168 1.00 90.06 87 ILE A C 1
ATOM 743 O O . ILE A 1 87 ? 11.916 7.088 3.823 1.00 90.06 87 ILE A O 1
ATOM 747 N N . TYR A 1 88 ? 12.273 4.874 3.662 1.00 86.69 88 TYR A N 1
ATOM 748 C CA . TYR A 1 88 ? 11.750 4.545 4.987 1.00 86.69 88 TYR A CA 1
ATOM 749 C C . TYR A 1 88 ? 12.490 5.264 6.125 1.00 86.69 88 TYR A C 1
ATOM 751 O O . TYR A 1 88 ? 11.859 5.747 7.061 1.00 86.69 88 TYR A O 1
ATOM 759 N N . LEU A 1 89 ? 13.821 5.369 6.059 1.00 85.94 89 LEU A N 1
ATOM 760 C CA . LEU A 1 89 ? 14.624 6.075 7.064 1.00 85.94 89 LEU A CA 1
ATOM 761 C C . LEU A 1 89 ? 14.452 7.598 7.005 1.00 85.94 89 LEU A C 1
ATOM 763 O O . LEU A 1 89 ? 14.654 8.266 8.016 1.00 85.94 89 LEU A O 1
ATOM 767 N N . SER A 1 90 ? 14.083 8.154 5.848 1.00 88.12 90 SER A N 1
ATOM 768 C CA . SER A 1 90 ? 13.812 9.589 5.698 1.00 88.12 90 SER A CA 1
ATOM 769 C C . SER A 1 90 ? 12.497 10.028 6.347 1.00 88.12 90 SER A C 1
ATOM 771 O O . SER A 1 90 ? 12.295 11.221 6.573 1.00 88.12 90 SER A O 1
ATOM 773 N N . MET A 1 91 ? 11.601 9.081 6.635 1.00 82.12 91 MET A N 1
ATOM 774 C CA . MET A 1 91 ? 10.286 9.358 7.195 1.00 82.12 91 MET A CA 1
ATOM 775 C C . MET A 1 91 ? 10.362 9.859 8.632 1.00 82.12 91 MET A C 1
ATOM 777 O O . MET A 1 91 ? 10.865 9.176 9.527 1.00 82.12 91 MET A O 1
ATOM 781 N N . TYR A 1 92 ? 9.779 11.033 8.875 1.00 69.75 92 TYR A N 1
ATOM 782 C CA . TYR A 1 92 ? 9.625 11.551 10.227 1.00 69.75 92 TYR A CA 1
ATOM 783 C C . TYR A 1 92 ? 8.524 10.780 10.961 1.00 69.75 92 TYR A C 1
ATOM 785 O O . TYR A 1 92 ? 7.356 10.835 10.582 1.00 69.75 92 TYR A O 1
ATOM 793 N N . ARG A 1 93 ? 8.880 10.070 12.035 1.00 67.75 93 ARG A N 1
ATOM 794 C CA . ARG A 1 93 ? 7.910 9.331 12.853 1.00 67.75 93 ARG A CA 1
ATOM 795 C C . ARG A 1 93 ? 7.486 10.154 14.054 1.00 67.75 93 ARG A C 1
ATOM 797 O O . ARG A 1 93 ? 8.167 10.169 15.081 1.00 67.75 93 ARG A O 1
ATOM 804 N N . VAL A 1 94 ? 6.336 10.814 13.940 1.00 70.56 94 VAL A N 1
ATOM 805 C CA . VAL A 1 94 ? 5.656 11.375 15.111 1.00 70.56 94 VAL A CA 1
ATOM 806 C C . VAL A 1 94 ? 5.237 10.212 16.004 1.00 70.56 94 VAL A C 1
ATOM 808 O O . VAL A 1 94 ? 4.620 9.254 15.540 1.00 70.56 94 VAL A O 1
ATOM 811 N N . LYS A 1 95 ? 5.568 10.275 17.297 1.00 70.19 95 LYS A N 1
ATOM 812 C CA . LYS A 1 95 ? 5.059 9.290 18.255 1.00 70.19 95 LYS A CA 1
ATOM 813 C C . LYS A 1 95 ? 3.544 9.424 18.332 1.00 70.19 95 LYS A C 1
ATOM 815 O O . LYS A 1 95 ? 3.039 10.428 18.827 1.00 70.19 95 LYS A O 1
ATOM 820 N N . THR A 1 96 ? 2.831 8.404 17.879 1.00 71.69 96 THR A N 1
ATOM 821 C CA . THR A 1 96 ? 1.387 8.319 18.075 1.00 71.69 96 THR A CA 1
ATOM 822 C C . THR A 1 96 ? 1.117 7.791 19.484 1.00 71.69 96 THR A C 1
ATOM 824 O O . THR A 1 96 ? 1.755 6.845 19.952 1.00 71.69 96 THR A O 1
ATOM 827 N N . SER A 1 97 ? 0.196 8.424 20.210 1.00 65.88 97 SER A N 1
ATOM 828 C CA . SER A 1 97 ? -0.264 7.919 21.512 1.00 65.88 97 SER A CA 1
ATOM 829 C C . SER A 1 97 ? -1.189 6.710 21.345 1.00 65.88 97 SER A C 1
ATOM 831 O O . SER A 1 97 ? -1.307 5.873 22.242 1.00 65.88 97 SER A O 1
ATOM 833 N N . HIS A 1 98 ? -1.826 6.597 20.177 1.00 78.62 98 HIS A N 1
ATOM 834 C CA . HIS A 1 98 ? -2.759 5.535 19.860 1.00 78.62 98 HIS A CA 1
ATOM 835 C C . HIS A 1 98 ? -2.032 4.312 19.295 1.00 78.62 98 HIS A C 1
ATOM 837 O O . HIS A 1 98 ? -1.660 4.252 18.125 1.00 78.62 98 HIS A O 1
ATOM 843 N N . GLN A 1 99 ? -1.917 3.289 20.134 1.00 76.81 99 GLN A N 1
ATOM 844 C CA . GLN A 1 99 ? -1.294 2.004 19.827 1.00 76.81 99 GLN A CA 1
ATOM 845 C C . GLN A 1 99 ? -1.737 1.399 18.479 1.00 76.81 99 GLN A C 1
ATOM 847 O O . GLN A 1 99 ? -0.893 1.063 17.657 1.00 76.81 99 GLN A O 1
ATOM 852 N N . LYS A 1 100 ? -3.048 1.362 18.199 1.00 78.12 100 LYS A N 1
ATOM 853 C CA . LYS A 1 100 ? -3.572 0.891 16.902 1.00 78.12 100 LYS A CA 1
ATOM 854 C C . LYS A 1 100 ? -2.959 1.640 15.709 1.00 78.12 100 LYS A C 1
ATOM 856 O O . LYS A 1 100 ? -2.481 1.005 14.780 1.00 78.12 100 LYS A O 1
ATOM 861 N N . ILE A 1 101 ? -2.929 2.976 15.748 1.00 82.19 101 ILE A N 1
ATOM 862 C CA . ILE A 1 101 ? -2.399 3.799 14.650 1.00 82.19 101 ILE A CA 1
ATOM 863 C C . ILE A 1 101 ? -0.910 3.514 14.449 1.00 82.19 101 ILE A C 1
ATOM 865 O O . ILE A 1 101 ? -0.482 3.345 13.314 1.00 82.19 101 ILE A O 1
ATOM 869 N N . ALA A 1 102 ? -0.137 3.386 15.534 1.00 81.44 102 ALA A N 1
ATOM 870 C CA . ALA A 1 102 ? 1.284 3.037 15.458 1.00 81.44 102 ALA A CA 1
ATOM 871 C C . ALA A 1 102 ? 1.533 1.720 14.707 1.00 81.44 102 ALA A C 1
ATOM 873 O O . ALA A 1 102 ? 2.496 1.604 13.953 1.00 81.44 102 ALA A O 1
ATOM 874 N N . TYR A 1 103 ? 0.677 0.724 14.919 1.00 83.12 103 TYR A N 1
ATOM 875 C CA . TYR A 1 103 ? 0.805 -0.560 14.246 1.00 83.12 103 TYR A CA 1
ATOM 876 C C . TYR A 1 103 ? 0.438 -0.491 12.766 1.00 83.12 103 TYR A C 1
ATOM 878 O O . TYR A 1 103 ? 1.214 -0.968 11.940 1.00 83.12 103 TYR A O 1
ATOM 886 N N . TYR A 1 104 ? -0.690 0.135 12.414 1.00 86.06 104 TYR A N 1
ATOM 887 C CA . TYR A 1 104 ? -1.057 0.278 11.002 1.00 86.06 104 TYR A CA 1
ATOM 888 C C . TYR A 1 104 ? -0.032 1.119 10.246 1.00 86.06 104 TYR A C 1
ATOM 890 O O . TYR A 1 104 ? 0.316 0.758 9.130 1.00 86.06 104 TYR A O 1
ATOM 898 N N . ASP A 1 105 ? 0.514 2.169 10.862 1.00 85.56 105 ASP A N 1
ATOM 899 C CA . ASP A 1 105 ? 1.632 2.936 10.308 1.00 85.56 105 ASP A CA 1
ATOM 900 C C . ASP A 1 105 ? 2.824 2.020 9.973 1.00 85.56 105 ASP A C 1
ATOM 902 O O . ASP A 1 105 ? 3.309 1.993 8.840 1.00 85.56 105 ASP A O 1
ATOM 906 N N . GLN A 1 106 ? 3.241 1.166 10.915 1.00 85.69 106 GLN A N 1
ATOM 907 C CA . GLN A 1 106 ? 4.309 0.197 10.659 1.00 85.69 106 GLN A CA 1
ATOM 908 C C . GLN A 1 106 ? 3.953 -0.797 9.553 1.00 85.69 106 GLN A C 1
ATOM 910 O O . GLN A 1 106 ? 4.797 -1.051 8.694 1.00 85.69 106 GLN A O 1
ATOM 915 N N . LEU A 1 107 ? 2.741 -1.355 9.558 1.00 89.62 107 LEU A N 1
ATOM 916 C CA . LEU A 1 107 ? 2.286 -2.308 8.549 1.00 89.62 107 LEU A CA 1
ATOM 917 C C . LEU A 1 107 ? 2.286 -1.677 7.152 1.00 89.62 107 LEU A C 1
ATOM 919 O O . LEU A 1 107 ? 2.868 -2.249 6.233 1.00 89.62 107 LEU A O 1
ATOM 923 N N . ILE A 1 108 ? 1.694 -0.489 7.010 1.00 92.06 108 ILE A N 1
ATOM 924 C CA . ILE A 1 108 ? 1.582 0.266 5.756 1.00 92.06 108 ILE A CA 1
ATOM 925 C C . ILE A 1 108 ? 2.972 0.568 5.190 1.00 92.06 108 ILE A C 1
ATOM 927 O O . ILE A 1 108 ? 3.261 0.244 4.036 1.00 92.06 108 ILE A O 1
ATOM 931 N N . PHE A 1 109 ? 3.871 1.136 5.997 1.00 89.75 109 PHE A N 1
ATOM 932 C CA . PHE A 1 109 ? 5.182 1.551 5.496 1.00 89.75 109 PHE A CA 1
ATOM 933 C C . PHE A 1 109 ? 6.166 0.391 5.319 1.00 89.75 109 PHE A C 1
ATOM 935 O O . PHE A 1 109 ? 7.019 0.454 4.434 1.00 89.75 109 PHE A O 1
ATOM 942 N N . ASN A 1 110 ? 6.035 -0.703 6.078 1.00 91.69 110 ASN A N 1
ATOM 943 C CA . ASN A 1 110 ? 6.749 -1.934 5.737 1.00 91.69 110 ASN A CA 1
ATOM 944 C C . ASN A 1 110 ? 6.190 -2.533 4.439 1.00 91.69 110 ASN A C 1
ATOM 946 O O . ASN A 1 110 ? 6.972 -2.910 3.572 1.00 91.69 110 ASN A O 1
ATOM 950 N N . ALA A 1 111 ? 4.871 -2.582 4.244 1.00 93.94 111 ALA A N 1
ATOM 951 C CA . ALA A 1 111 ? 4.293 -3.075 2.994 1.00 93.94 111 ALA A CA 1
ATOM 952 C C . ALA A 1 111 ? 4.798 -2.275 1.785 1.00 93.94 111 ALA A C 1
ATOM 954 O O . ALA A 1 111 ? 5.184 -2.880 0.786 1.00 93.94 111 ALA A O 1
ATOM 955 N N . LEU A 1 112 ? 4.900 -0.945 1.899 1.00 94.31 112 LEU A N 1
ATOM 956 C CA . LEU A 1 112 ? 5.529 -0.082 0.892 1.00 94.31 112 LEU A CA 1
ATOM 957 C C . LEU A 1 112 ? 6.978 -0.507 0.611 1.00 94.31 112 LEU A C 1
ATOM 959 O O . LEU A 1 112 ? 7.326 -0.797 -0.534 1.00 94.31 112 LEU A O 1
ATOM 963 N N . LEU A 1 113 ? 7.801 -0.589 1.661 1.00 93.25 113 LEU A N 1
ATOM 964 C CA . LEU A 1 113 ? 9.227 -0.920 1.592 1.00 93.25 113 LEU A CA 1
ATOM 965 C C . LEU A 1 113 ? 9.489 -2.247 0.865 1.00 93.25 113 LEU A C 1
ATOM 967 O O . LEU A 1 113 ? 10.337 -2.338 -0.033 1.00 93.25 113 LEU A O 1
ATOM 971 N N . TYR A 1 114 ? 8.766 -3.292 1.266 1.00 94.00 114 TYR A N 1
ATOM 972 C CA . TYR A 1 114 ? 8.934 -4.626 0.702 1.00 94.00 114 TYR A CA 1
ATOM 973 C C . TYR A 1 114 ? 8.322 -4.740 -0.693 1.00 94.00 114 TYR A C 1
ATOM 975 O O . TYR A 1 114 ? 8.935 -5.369 -1.551 1.00 94.00 114 TYR A O 1
ATOM 983 N N . SER A 1 115 ? 7.191 -4.083 -0.959 1.00 94.31 115 SER A N 1
ATOM 984 C CA . SER A 1 115 ? 6.598 -4.041 -2.301 1.00 94.31 115 SER A CA 1
ATOM 985 C C . SER A 1 115 ? 7.528 -3.358 -3.300 1.00 94.31 115 SER A C 1
ATOM 987 O O . SER A 1 115 ? 7.794 -3.916 -4.360 1.00 94.31 115 SER A O 1
ATOM 989 N N . GLN A 1 116 ? 8.105 -2.205 -2.950 1.00 93.00 116 GLN A N 1
ATOM 990 C CA . GLN A 1 116 ? 9.087 -1.531 -3.802 1.00 93.00 116 GLN A CA 1
ATOM 991 C C . GLN A 1 116 ? 10.296 -2.437 -4.075 1.00 93.00 116 GLN A C 1
ATOM 993 O O . GLN A 1 116 ? 10.727 -2.592 -5.216 1.00 93.00 116 GLN A O 1
ATOM 998 N N . SER A 1 117 ? 10.819 -3.090 -3.036 1.00 93.50 117 SER A N 1
ATOM 999 C CA . SER A 1 117 ? 11.959 -4.002 -3.174 1.00 93.50 117 SER A CA 1
ATOM 1000 C C . SER A 1 117 ? 11.630 -5.214 -4.055 1.00 93.50 117 SER A C 1
ATOM 1002 O O . SER A 1 117 ? 12.442 -5.602 -4.895 1.00 93.50 117 SER A O 1
ATOM 1004 N N . ALA A 1 118 ? 10.434 -5.788 -3.902 1.00 91.81 118 ALA A N 1
ATOM 1005 C CA . ALA A 1 118 ? 9.952 -6.900 -4.714 1.00 91.81 118 ALA A CA 1
ATOM 1006 C C . ALA A 1 118 ? 9.766 -6.487 -6.182 1.00 91.81 118 ALA A C 1
ATOM 1008 O O . ALA A 1 118 ? 10.161 -7.236 -7.075 1.00 91.81 118 ALA A O 1
ATOM 1009 N N . LEU A 1 119 ? 9.243 -5.282 -6.439 1.00 92.06 119 LEU A N 1
ATOM 1010 C CA . LEU A 1 119 ? 9.145 -4.723 -7.787 1.00 92.06 119 LEU A CA 1
ATOM 1011 C C . LEU A 1 119 ? 10.525 -4.607 -8.430 1.00 92.06 119 LEU A C 1
ATOM 1013 O O . LEU A 1 119 ? 10.736 -5.117 -9.525 1.00 92.06 119 LEU A O 1
ATOM 1017 N N . MET A 1 120 ? 11.483 -3.990 -7.739 1.00 92.12 120 MET A N 1
ATOM 1018 C CA . MET A 1 120 ? 12.837 -3.818 -8.267 1.00 92.12 120 MET A CA 1
ATOM 1019 C C . MET A 1 120 ? 13.504 -5.163 -8.579 1.00 92.12 120 MET A C 1
ATOM 1021 O O . MET A 1 120 ? 14.145 -5.304 -9.620 1.00 92.12 120 MET A O 1
ATOM 1025 N N . GLN A 1 121 ? 13.320 -6.170 -7.720 1.00 90.94 121 GLN A N 1
ATOM 1026 C CA . GLN A 1 121 ? 13.816 -7.527 -7.968 1.00 90.94 121 GLN A CA 1
ATOM 1027 C C . GLN A 1 121 ? 13.133 -8.189 -9.168 1.00 90.94 121 GLN A C 1
ATOM 1029 O O . GLN A 1 121 ? 13.816 -8.808 -9.974 1.00 90.94 121 GLN A O 1
ATOM 1034 N N . LEU A 1 122 ? 11.815 -8.035 -9.314 1.00 88.94 122 LEU A N 1
ATOM 1035 C CA . LEU A 1 122 ? 11.057 -8.555 -10.454 1.00 88.94 122 LEU A CA 1
ATOM 1036 C C . LEU A 1 122 ? 11.493 -7.909 -11.775 1.00 88.94 122 LEU A C 1
ATOM 1038 O O . LEU A 1 122 ? 11.564 -8.568 -12.815 1.00 88.94 122 LEU A O 1
ATOM 1042 N N . MET A 1 123 ? 11.793 -6.614 -11.740 1.00 90.44 123 MET A N 1
ATOM 1043 C CA . MET A 1 123 ? 12.282 -5.873 -12.899 1.00 90.44 123 MET A CA 1
ATOM 1044 C C . MET A 1 123 ? 13.705 -6.293 -13.275 1.00 90.44 123 MET A C 1
ATOM 1046 O O . MET A 1 123 ? 14.049 -6.302 -14.460 1.00 90.44 123 MET A O 1
ATOM 1050 N N . ASN A 1 124 ? 14.525 -6.681 -12.296 1.00 88.62 124 ASN A N 1
ATOM 1051 C CA . ASN A 1 124 ? 15.880 -7.153 -12.537 1.00 88.62 124 ASN A CA 1
ATOM 1052 C C . ASN A 1 124 ? 15.861 -8.525 -13.242 1.00 88.62 124 ASN A C 1
ATOM 1054 O O . ASN A 1 124 ? 15.393 -9.520 -12.697 1.00 88.62 124 ASN A O 1
ATOM 1058 N N . GLY A 1 125 ? 16.339 -8.578 -14.487 1.00 84.31 125 GLY A N 1
ATOM 1059 C CA . GLY A 1 125 ? 16.312 -9.787 -15.326 1.00 84.31 125 GLY A CA 1
ATOM 1060 C C . GLY A 1 125 ? 15.048 -9.975 -16.178 1.00 84.31 125 GLY A C 1
ATOM 1061 O O . GLY A 1 125 ? 14.974 -10.929 -16.952 1.00 84.31 125 GLY A O 1
ATOM 1062 N N . SER A 1 126 ? 14.071 -9.065 -16.097 1.00 90.44 126 SER A N 1
ATOM 1063 C CA . SER A 1 126 ? 12.905 -9.062 -16.992 1.00 90.44 126 SER A CA 1
ATOM 1064 C C . SER A 1 126 ? 13.215 -8.384 -18.335 1.00 90.44 126 SER A C 1
ATOM 1066 O O . SER A 1 126 ? 13.954 -7.400 -18.393 1.00 90.44 126 SER A O 1
ATOM 1068 N N . SER A 1 127 ? 12.608 -8.870 -19.425 1.00 92.50 127 SER A N 1
ATOM 1069 C CA . SER A 1 127 ? 12.676 -8.208 -20.738 1.00 92.50 127 SER A CA 1
ATOM 1070 C C . SER A 1 127 ? 11.960 -6.851 -20.726 1.00 92.50 127 SER A C 1
ATOM 1072 O O . SER A 1 127 ? 11.069 -6.636 -19.906 1.00 92.50 127 SER A O 1
ATOM 1074 N N . ALA A 1 128 ? 12.291 -5.950 -21.659 1.00 91.00 128 ALA A N 1
ATOM 1075 C CA . ALA A 1 128 ? 11.663 -4.624 -21.751 1.00 91.00 128 ALA A CA 1
ATOM 1076 C C . ALA A 1 128 ? 10.125 -4.695 -21.815 1.00 91.00 128 ALA A C 1
ATOM 1078 O O . ALA A 1 128 ? 9.441 -4.003 -21.066 1.00 91.00 128 ALA A O 1
ATOM 1079 N N . LEU A 1 129 ? 9.588 -5.618 -22.622 1.00 90.50 129 LEU A N 1
ATOM 1080 C CA . LEU A 1 129 ? 8.146 -5.860 -22.722 1.00 90.50 129 LEU A CA 1
ATOM 1081 C C . LEU A 1 129 ? 7.534 -6.302 -21.382 1.00 90.50 129 LEU A C 1
ATOM 1083 O O . LEU A 1 129 ? 6.463 -5.836 -21.002 1.00 90.50 129 LEU A O 1
ATOM 1087 N N . MET A 1 130 ? 8.214 -7.188 -20.645 1.00 90.94 130 MET A N 1
ATOM 1088 C CA . MET A 1 130 ? 7.749 -7.628 -19.325 1.00 90.94 130 MET A CA 1
ATOM 1089 C C . MET A 1 130 ? 7.825 -6.503 -18.294 1.00 90.94 130 MET A C 1
ATOM 1091 O O . MET A 1 130 ? 6.900 -6.359 -17.497 1.00 90.94 130 MET A O 1
ATOM 1095 N N . LYS A 1 131 ? 8.883 -5.684 -18.323 1.00 92.12 131 LYS A N 1
ATOM 1096 C CA . LYS A 1 131 ? 8.999 -4.512 -17.449 1.00 92.12 131 LYS A CA 1
ATOM 1097 C C . LYS A 1 131 ? 7.851 -3.535 -17.700 1.00 92.12 131 LYS A C 1
ATOM 1099 O O . LYS A 1 131 ? 7.163 -3.162 -16.758 1.00 92.12 131 LYS A O 1
ATOM 1104 N N . GLN A 1 132 ? 7.578 -3.206 -18.963 1.00 91.25 132 GLN A N 1
ATOM 1105 C CA . GLN A 1 132 ? 6.459 -2.342 -19.344 1.00 91.25 132 GLN A CA 1
ATOM 1106 C C . GLN A 1 132 ? 5.109 -2.913 -18.884 1.00 91.25 132 GLN A C 1
ATOM 1108 O O . GLN A 1 132 ? 4.285 -2.190 -18.324 1.00 91.25 132 GLN A O 1
ATOM 1113 N N . TYR A 1 133 ? 4.891 -4.221 -19.057 1.00 91.31 133 TYR A N 1
ATOM 1114 C CA . TYR A 1 133 ? 3.697 -4.898 -18.549 1.00 91.31 133 TYR A CA 1
ATOM 1115 C C . TYR A 1 133 ? 3.544 -4.734 -17.029 1.00 91.31 133 TYR A C 1
ATOM 1117 O O . TYR A 1 133 ? 2.468 -4.365 -16.560 1.00 91.31 133 TYR A O 1
ATOM 1125 N N . TYR A 1 134 ? 4.607 -4.974 -16.257 1.00 90.44 134 TYR A N 1
ATOM 1126 C CA . TYR A 1 134 ? 4.555 -4.862 -14.800 1.00 90.44 134 TYR A CA 1
ATOM 1127 C C . TYR A 1 134 ? 4.373 -3.419 -14.326 1.00 90.44 134 TYR A C 1
ATOM 1129 O O . TYR A 1 134 ? 3.557 -3.203 -13.434 1.00 90.44 134 TYR A O 1
ATOM 1137 N N . VAL A 1 135 ? 5.052 -2.443 -14.941 1.00 91.94 135 VAL A N 1
ATOM 1138 C CA . VAL A 1 135 ? 4.860 -1.010 -14.651 1.00 91.94 135 VAL A CA 1
ATOM 1139 C C . VAL A 1 135 ? 3.390 -0.635 -14.833 1.00 91.94 135 VAL A C 1
ATOM 1141 O O . VAL A 1 135 ? 2.754 -0.163 -13.893 1.00 91.94 135 VAL A O 1
ATOM 1144 N N . ASN A 1 136 ? 2.813 -0.937 -15.999 1.00 90.00 136 ASN A N 1
ATOM 1145 C CA . ASN A 1 136 ? 1.415 -0.621 -16.293 1.00 90.00 136 ASN A CA 1
ATOM 1146 C C . ASN A 1 136 ? 0.445 -1.327 -15.341 1.00 90.00 136 ASN A C 1
ATOM 1148 O O . ASN A 1 136 ? -0.527 -0.728 -14.879 1.00 90.00 136 ASN A O 1
ATOM 1152 N N . LYS A 1 137 ? 0.706 -2.601 -15.029 1.00 90.19 137 LYS A N 1
ATOM 1153 C CA . LYS A 1 137 ? -0.114 -3.378 -14.096 1.00 90.19 137 LYS A CA 1
ATOM 1154 C C . LYS A 1 137 ? -0.097 -2.764 -12.694 1.00 90.19 137 LYS A C 1
ATOM 1156 O O . LYS A 1 137 ? -1.158 -2.626 -12.094 1.00 90.19 137 LYS A O 1
ATOM 1161 N N . TRP A 1 138 ? 1.074 -2.399 -12.179 1.00 92.31 138 TRP A N 1
ATOM 1162 C CA . TRP A 1 138 ? 1.209 -1.823 -10.841 1.00 92.31 138 TRP A CA 1
ATOM 1163 C C . TRP A 1 138 ? 0.596 -0.432 -10.751 1.00 92.31 138 TRP A C 1
ATOM 1165 O O . TRP A 1 138 ? -0.170 -0.191 -9.824 1.00 92.31 138 TRP A O 1
ATOM 1175 N N . LEU A 1 139 ? 0.854 0.447 -11.726 1.00 91.56 139 LEU A N 1
ATOM 1176 C CA . LEU A 1 139 ? 0.238 1.778 -11.764 1.00 91.56 139 LEU A CA 1
ATOM 1177 C C . LEU A 1 139 ? -1.287 1.678 -11.773 1.00 91.56 139 LEU A C 1
ATOM 1179 O O . LEU A 1 139 ? -1.943 2.343 -10.980 1.00 91.56 139 LEU A O 1
ATOM 1183 N N . LYS A 1 140 ? -1.851 0.767 -12.578 1.00 90.19 140 LYS A N 1
ATOM 1184 C CA . LYS A 1 140 ? -3.295 0.517 -12.586 1.00 90.19 140 LYS A CA 1
ATOM 1185 C C . LYS A 1 140 ? -3.818 0.077 -11.213 1.00 90.19 140 LYS A C 1
ATOM 1187 O O . LYS A 1 140 ? -4.799 0.635 -10.738 1.00 90.19 140 LYS A O 1
ATOM 1192 N N . ILE A 1 141 ? -3.164 -0.894 -10.568 1.00 91.12 141 ILE A N 1
ATOM 1193 C CA . ILE A 1 141 ? -3.568 -1.369 -9.232 1.00 91.12 141 ILE A CA 1
ATOM 1194 C C . ILE A 1 141 ? -3.494 -0.229 -8.209 1.00 91.12 141 ILE A C 1
ATOM 1196 O O . ILE A 1 141 ? -4.419 -0.055 -7.420 1.00 91.12 141 ILE A O 1
ATOM 1200 N N . ILE A 1 142 ? -2.417 0.558 -8.227 1.00 92.75 142 ILE A N 1
ATOM 1201 C CA . ILE A 1 142 ? -2.237 1.698 -7.325 1.00 92.75 142 ILE A CA 1
ATOM 1202 C C . ILE A 1 142 ? -3.346 2.730 -7.544 1.00 92.75 142 ILE A C 1
ATOM 1204 O O . ILE A 1 142 ? -3.979 3.148 -6.577 1.00 92.75 142 ILE A O 1
ATOM 1208 N N . HIS A 1 143 ? -3.636 3.096 -8.792 1.00 90.69 143 HIS A N 1
ATOM 1209 C CA . HIS A 1 143 ? -4.716 4.026 -9.133 1.00 90.69 143 HIS A CA 1
ATOM 1210 C C . HIS A 1 143 ? -6.082 3.530 -8.663 1.00 90.69 143 HIS A C 1
ATOM 1212 O O . HIS A 1 143 ? -6.814 4.293 -8.030 1.00 90.69 143 HIS A O 1
ATOM 1218 N N . ASP A 1 144 ? -6.399 2.256 -8.899 1.00 89.50 144 ASP A N 1
ATOM 1219 C CA . ASP A 1 144 ? -7.655 1.642 -8.462 1.00 89.50 144 ASP A CA 1
ATOM 1220 C C . ASP A 1 144 ? -7.791 1.688 -6.923 1.00 89.50 144 ASP A C 1
ATOM 1222 O O . ASP A 1 144 ? -8.832 2.090 -6.389 1.00 89.50 144 ASP A O 1
ATOM 1226 N N . LEU A 1 145 ? -6.723 1.340 -6.191 1.00 91.81 145 LEU A N 1
ATOM 1227 C CA . LEU A 1 145 ? -6.693 1.368 -4.722 1.00 91.81 145 LEU A CA 1
ATOM 1228 C C . LEU A 1 145 ? -6.829 2.790 -4.164 1.00 91.81 145 LEU A C 1
ATOM 1230 O O . LEU A 1 145 ? -7.635 3.022 -3.261 1.00 91.81 145 LEU A O 1
ATOM 1234 N N . ARG A 1 146 ? -6.083 3.755 -4.713 1.00 92.06 146 ARG A N 1
ATOM 1235 C CA . ARG A 1 146 ? -6.145 5.165 -4.296 1.00 92.06 146 ARG A CA 1
ATOM 1236 C C . ARG A 1 146 ? -7.507 5.784 -4.583 1.00 92.06 146 ARG A C 1
ATOM 1238 O O . ARG A 1 146 ? -8.069 6.456 -3.720 1.00 92.06 146 ARG A O 1
ATOM 1245 N N . GLY A 1 147 ? -8.080 5.520 -5.759 1.00 89.81 147 GLY A N 1
ATOM 1246 C CA . GLY A 1 147 ? -9.432 5.960 -6.104 1.00 89.81 147 GLY A CA 1
ATOM 1247 C C . GLY A 1 147 ? -10.459 5.474 -5.081 1.00 89.81 147 GLY A C 1
ATOM 1248 O O . GLY A 1 147 ? -11.290 6.250 -4.605 1.00 89.81 147 GLY A O 1
ATOM 1249 N N . ARG A 1 148 ? -10.343 4.212 -4.653 1.00 88.94 148 ARG A N 1
ATOM 1250 C CA . ARG A 1 148 ? -11.216 3.650 -3.622 1.00 88.94 148 ARG A CA 1
ATOM 1251 C C . ARG A 1 148 ? -10.968 4.236 -2.230 1.00 88.94 148 ARG A C 1
ATOM 1253 O O . ARG A 1 148 ? -11.945 4.507 -1.540 1.00 88.94 148 ARG A O 1
ATOM 1260 N N . LEU A 1 149 ? -9.720 4.465 -1.819 1.00 89.75 149 LEU A N 1
ATOM 1261 C CA . LEU A 1 149 ? -9.400 5.115 -0.536 1.00 89.75 149 LEU A CA 1
ATOM 1262 C C . LEU A 1 149 ? -9.998 6.514 -0.440 1.00 89.75 149 LEU A C 1
ATOM 1264 O O . LEU A 1 149 ? -10.583 6.861 0.579 1.00 89.75 149 LEU A O 1
ATOM 1268 N N . ARG A 1 150 ? -9.895 7.303 -1.510 1.00 88.81 150 ARG A N 1
ATOM 1269 C CA . ARG A 1 150 ? -10.486 8.645 -1.565 1.00 88.81 150 ARG A CA 1
ATOM 1270 C C . ARG A 1 150 ? -12.004 8.581 -1.456 1.00 88.81 150 ARG A C 1
ATOM 1272 O O . ARG A 1 150 ? -12.588 9.341 -0.693 1.00 88.81 150 ARG A O 1
ATOM 1279 N N . GLN A 1 151 ? -12.634 7.626 -2.140 1.00 87.56 151 GLN A N 1
ATOM 1280 C CA . GLN A 1 151 ? -14.066 7.383 -1.984 1.00 87.56 151 GLN A CA 1
ATOM 1281 C C . GLN A 1 151 ? -14.419 7.027 -0.530 1.00 87.56 151 GLN A C 1
ATOM 1283 O O . GLN A 1 151 ? -15.329 7.616 0.040 1.00 87.56 151 GLN A O 1
ATOM 1288 N N . LEU A 1 152 ? -13.657 6.128 0.104 1.00 85.75 152 LEU A N 1
ATOM 1289 C CA . LEU A 1 152 ? -13.846 5.766 1.513 1.00 85.75 152 LEU A CA 1
ATOM 1290 C C . LEU A 1 152 ? -13.629 6.944 2.464 1.00 85.75 152 LEU A C 1
ATOM 1292 O O . LEU A 1 152 ? -14.336 7.034 3.456 1.00 85.75 152 LEU A O 1
ATOM 1296 N N . TYR A 1 153 ? -12.693 7.846 2.172 1.00 86.44 153 TYR A N 1
ATOM 1297 C CA . TYR A 1 153 ? -12.477 9.057 2.964 1.00 86.44 153 TYR A CA 1
ATOM 1298 C C . TYR A 1 153 ? -13.684 10.003 2.914 1.00 86.44 153 TYR A C 1
ATOM 1300 O O . TYR A 1 153 ? -13.996 10.670 3.898 1.00 86.44 153 TYR A O 1
ATOM 1308 N N . HIS A 1 154 ? -14.359 10.076 1.764 1.00 84.75 154 HIS A N 1
ATOM 1309 C CA . HIS A 1 154 ? -15.546 10.909 1.590 1.00 84.75 154 HIS A CA 1
ATOM 1310 C C . HIS A 1 154 ? -16.821 10.252 2.143 1.00 84.75 154 HIS A C 1
ATOM 1312 O O . HIS A 1 154 ? -17.667 10.955 2.695 1.00 84.75 154 HIS A O 1
ATOM 1318 N N . ASP A 1 155 ? -16.941 8.925 2.040 1.00 83.00 155 ASP A N 1
ATOM 1319 C CA . ASP A 1 155 ? -18.119 8.162 2.480 1.00 83.00 155 ASP A CA 1
ATOM 1320 C C . ASP A 1 155 ? -18.069 7.776 3.971 1.00 83.00 155 ASP A C 1
ATOM 1322 O O . ASP A 1 155 ? -19.092 7.730 4.658 1.00 83.00 155 ASP A O 1
ATOM 1326 N N . GLY A 1 156 ? -16.880 7.434 4.468 1.00 66.31 156 GLY A N 1
ATOM 1327 C CA . GLY A 1 156 ? -16.620 6.925 5.809 1.00 66.31 156 GLY A CA 1
ATOM 1328 C C . GLY A 1 156 ? -16.132 8.041 6.723 1.00 66.31 156 GLY A C 1
ATOM 1329 O O . GLY A 1 156 ? -15.090 8.639 6.485 1.00 66.31 156 GLY A O 1
ATOM 1330 N N . GLY A 1 157 ? -16.895 8.334 7.778 1.00 64.31 157 GLY A N 1
ATOM 1331 C CA . GLY A 1 157 ? -16.586 9.402 8.733 1.00 64.31 157 GLY A CA 1
ATOM 1332 C C . GLY A 1 157 ? -15.225 9.288 9.452 1.00 64.31 157 GLY A C 1
ATOM 1333 O O . GLY A 1 157 ? -14.387 8.433 9.195 1.00 64.31 157 GLY A O 1
ATOM 1334 N N . THR A 1 158 ? -15.012 10.156 10.439 1.00 66.50 158 THR A N 1
ATOM 1335 C CA . THR A 1 158 ? -13.691 10.509 11.002 1.00 66.50 158 THR A CA 1
ATOM 1336 C C . THR A 1 158 ? -12.868 9.397 11.669 1.00 66.50 158 THR A C 1
ATOM 1338 O O . THR A 1 158 ? -11.667 9.575 11.850 1.00 66.50 158 THR A O 1
ATOM 1341 N N . LYS A 1 159 ? -13.456 8.251 12.044 1.00 71.69 159 LYS A N 1
ATOM 1342 C CA . LYS A 1 159 ? -12.800 7.259 12.927 1.00 71.69 159 LYS A CA 1
ATOM 1343 C C . LYS A 1 159 ? -11.564 6.580 12.328 1.00 71.69 159 LYS A C 1
ATOM 1345 O O . LYS A 1 159 ? -10.708 6.122 13.077 1.00 71.69 159 LYS A O 1
ATOM 1350 N N . GLU A 1 160 ? -11.483 6.496 11.006 1.00 81.00 160 GLU A N 1
ATOM 1351 C CA . GLU A 1 160 ? -10.428 5.771 10.278 1.00 81.00 160 GLU A CA 1
ATOM 1352 C C . GLU A 1 160 ? -9.684 6.670 9.284 1.00 81.00 160 GLU A C 1
ATOM 1354 O O . GLU A 1 160 ? -8.806 6.217 8.549 1.00 81.00 160 GLU A O 1
ATOM 1359 N N . ALA A 1 161 ? -10.002 7.966 9.296 1.00 87.25 161 ALA A N 1
ATOM 1360 C CA . ALA A 1 161 ? -9.523 8.946 8.334 1.00 87.25 161 ALA A CA 1
ATOM 1361 C C . ALA A 1 161 ? -7.993 8.985 8.234 1.0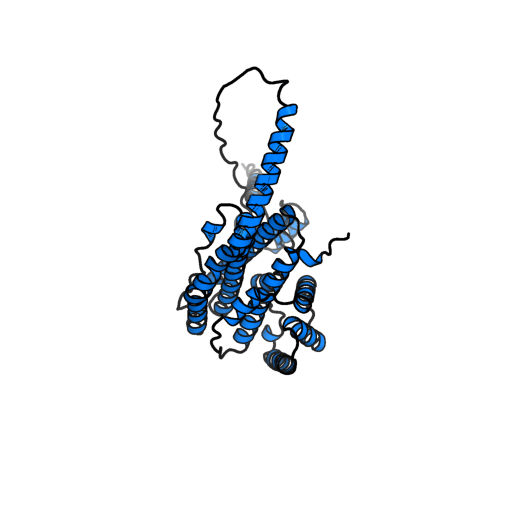0 87.25 161 ALA A C 1
ATOM 1363 O O . ALA A 1 161 ? -7.450 9.038 7.132 1.00 87.25 161 ALA A O 1
ATOM 1364 N N . ILE A 1 162 ? -7.294 8.912 9.371 1.00 88.62 162 ILE A N 1
ATOM 1365 C CA . ILE A 1 162 ? -5.830 8.909 9.397 1.00 88.62 162 ILE A CA 1
ATOM 1366 C C . ILE A 1 162 ? -5.237 7.657 8.746 1.00 88.62 162 ILE A C 1
ATOM 1368 O O . ILE A 1 162 ? -4.261 7.757 8.015 1.00 88.62 162 ILE A O 1
ATOM 1372 N N . LEU A 1 163 ? -5.844 6.485 8.944 1.00 89.06 163 LEU A N 1
ATOM 1373 C CA . LEU A 1 163 ? -5.358 5.233 8.359 1.00 89.06 163 LEU A CA 1
ATOM 1374 C C . LEU A 1 163 ? -5.575 5.216 6.846 1.00 89.06 163 LEU A C 1
ATOM 1376 O O . LEU A 1 163 ? -4.676 4.824 6.100 1.00 89.06 163 LEU A O 1
ATOM 1380 N N . ILE A 1 164 ? -6.730 5.711 6.393 1.00 90.19 164 ILE A N 1
ATOM 1381 C CA . ILE A 1 164 ? -7.023 5.914 4.969 1.00 90.19 164 ILE A CA 1
ATOM 1382 C C . ILE A 1 164 ? -5.974 6.838 4.342 1.00 90.19 164 ILE A C 1
ATOM 1384 O O . ILE A 1 164 ? -5.409 6.514 3.299 1.00 90.19 164 ILE A O 1
ATOM 1388 N N . TYR A 1 165 ? -5.662 7.950 5.005 1.00 91.31 165 TYR A N 1
ATOM 1389 C CA . TYR A 1 165 ? -4.675 8.913 4.527 1.00 91.31 165 TYR A CA 1
ATOM 1390 C C . TYR A 1 165 ? -3.247 8.356 4.502 1.00 91.31 165 TYR A C 1
ATOM 1392 O O . TYR A 1 165 ? -2.576 8.481 3.483 1.00 91.31 165 TYR A O 1
ATOM 1400 N N . LEU A 1 166 ? -2.786 7.681 5.562 1.00 91.88 166 LEU A N 1
ATOM 1401 C CA . LEU A 1 166 ? -1.459 7.048 5.571 1.00 91.88 166 LEU A CA 1
ATOM 1402 C C . LEU A 1 166 ? -1.333 6.002 4.453 1.00 91.88 166 LEU A C 1
ATOM 1404 O O . LEU A 1 166 ? -0.287 5.903 3.811 1.00 91.88 166 LEU A O 1
ATOM 1408 N N . THR A 1 167 ? -2.412 5.260 4.184 1.00 93.25 167 THR A N 1
ATOM 1409 C CA . THR A 1 167 ? -2.459 4.285 3.089 1.00 93.25 167 THR A CA 1
ATOM 1410 C C . THR A 1 167 ? -2.395 4.976 1.721 1.00 93.25 167 THR A C 1
ATOM 1412 O O . THR A 1 167 ? -1.619 4.540 0.869 1.00 93.25 167 THR A O 1
ATOM 1415 N N . ASP A 1 168 ? -3.141 6.071 1.506 1.00 93.56 168 ASP A N 1
ATOM 1416 C CA . ASP A 1 168 ? -3.061 6.852 0.256 1.00 93.56 168 ASP A CA 1
ATOM 1417 C C . ASP A 1 168 ? -1.658 7.434 0.054 1.00 93.56 168 ASP A C 1
ATOM 1419 O O . ASP A 1 168 ? -1.121 7.355 -1.049 1.00 93.56 168 ASP A O 1
ATOM 1423 N N . MET A 1 169 ? -1.029 7.940 1.119 1.00 93.31 169 MET A N 1
ATOM 1424 C CA . MET A 1 169 ? 0.331 8.479 1.073 1.00 93.31 169 MET A CA 1
ATOM 1425 C C . MET A 1 169 ? 1.373 7.416 0.721 1.00 93.31 169 MET A C 1
ATOM 1427 O O . MET A 1 169 ? 2.255 7.671 -0.096 1.00 93.31 169 MET A O 1
ATOM 1431 N N . ALA A 1 170 ? 1.273 6.210 1.281 1.00 94.31 170 ALA A N 1
ATOM 1432 C CA . ALA A 1 170 ? 2.174 5.117 0.925 1.00 94.31 170 ALA A CA 1
ATOM 1433 C C . ALA A 1 170 ? 2.026 4.703 -0.549 1.00 94.31 170 ALA A C 1
ATOM 1435 O O . ALA A 1 170 ? 3.024 4.497 -1.241 1.00 94.31 170 ALA A O 1
ATOM 1436 N N . LEU A 1 171 ? 0.791 4.633 -1.053 1.00 94.62 171 LEU A N 1
ATOM 1437 C CA . LEU A 1 171 ? 0.518 4.338 -2.460 1.00 94.62 171 LEU A CA 1
ATOM 1438 C C . LEU A 1 171 ? 0.994 5.463 -3.393 1.00 94.62 171 LEU A C 1
ATOM 1440 O O . LEU A 1 171 ? 1.553 5.171 -4.447 1.00 94.62 171 LEU A O 1
ATOM 1444 N N . LEU A 1 172 ? 0.843 6.729 -2.992 1.00 93.06 172 LEU A N 1
ATOM 1445 C CA . LEU A 1 172 ? 1.369 7.889 -3.719 1.00 93.06 172 LEU A CA 1
ATOM 1446 C C . LEU A 1 172 ? 2.899 7.838 -3.829 1.00 93.06 172 LEU A C 1
ATOM 1448 O O . LEU A 1 172 ? 3.452 8.078 -4.898 1.00 93.06 172 LEU A O 1
ATOM 1452 N N . VAL A 1 173 ? 3.594 7.494 -2.744 1.00 92.81 173 VAL A N 1
ATOM 1453 C CA . VAL A 1 173 ? 5.054 7.319 -2.764 1.00 92.81 173 VAL A CA 1
ATOM 1454 C C . VAL A 1 173 ? 5.445 6.196 -3.721 1.00 92.81 173 VAL A C 1
ATOM 1456 O O . VAL A 1 173 ? 6.360 6.365 -4.521 1.00 92.81 173 VAL A O 1
ATOM 1459 N N . MET A 1 174 ? 4.731 5.068 -3.699 1.00 93.50 174 MET A N 1
ATOM 1460 C CA . MET A 1 174 ? 4.994 3.966 -4.627 1.00 93.50 174 MET A CA 1
ATOM 1461 C C . MET A 1 174 ? 4.794 4.370 -6.090 1.00 93.50 174 MET A C 1
ATOM 1463 O O . MET A 1 174 ? 5.609 4.021 -6.939 1.00 93.50 174 MET A O 1
ATOM 1467 N N . GLU A 1 175 ? 3.732 5.115 -6.385 1.00 92.19 175 GLU A N 1
ATOM 1468 C CA . GLU A 1 175 ? 3.463 5.666 -7.714 1.00 92.19 175 GLU A CA 1
ATOM 1469 C C . GLU A 1 175 ? 4.610 6.568 -8.189 1.00 92.19 175 GLU A C 1
ATOM 1471 O O . GLU A 1 175 ? 5.135 6.378 -9.289 1.00 92.19 175 GLU A O 1
ATOM 1476 N N . HIS A 1 176 ? 5.064 7.492 -7.335 1.00 90.44 176 HIS A N 1
ATOM 1477 C CA . HIS A 1 176 ? 6.214 8.350 -7.623 1.00 90.44 176 HIS A CA 1
ATOM 1478 C C . HIS A 1 176 ? 7.495 7.554 -7.868 1.00 90.44 176 HIS A C 1
ATOM 1480 O O . HIS A 1 176 ? 8.225 7.854 -8.814 1.00 90.44 176 HIS A O 1
ATOM 1486 N N . GLU A 1 177 ? 7.767 6.530 -7.063 1.00 91.31 177 GLU A N 1
ATOM 1487 C CA . GLU A 1 177 ? 8.931 5.665 -7.252 1.00 91.31 177 GLU A CA 1
ATOM 1488 C C . GLU A 1 177 ? 8.880 4.905 -8.577 1.00 91.31 177 GLU A C 1
ATOM 1490 O O . GLU A 1 177 ? 9.895 4.831 -9.266 1.00 91.31 177 GLU A O 1
ATOM 1495 N N . ILE A 1 178 ? 7.716 4.384 -8.976 1.00 91.88 178 ILE A N 1
ATOM 1496 C CA . ILE A 1 178 ? 7.561 3.703 -10.268 1.00 91.88 178 ILE A CA 1
ATOM 1497 C C . ILE A 1 178 ? 7.835 4.671 -11.417 1.00 91.88 178 ILE A C 1
ATOM 1499 O O . ILE A 1 178 ? 8.607 4.342 -12.317 1.00 91.88 178 ILE A O 1
ATOM 1503 N N . HIS A 1 179 ? 7.252 5.870 -11.371 1.00 88.62 179 HIS A N 1
ATOM 1504 C CA . HIS A 1 179 ? 7.489 6.892 -12.388 1.00 88.62 179 HIS A CA 1
ATOM 1505 C C . HIS A 1 179 ? 8.948 7.338 -12.454 1.00 88.62 179 HIS A C 1
ATOM 1507 O O . HIS A 1 179 ? 9.455 7.607 -13.538 1.00 88.62 179 HIS A O 1
ATOM 1513 N N . THR A 1 180 ? 9.620 7.401 -11.309 1.00 87.88 180 THR A N 1
ATOM 1514 C CA . THR A 1 180 ? 11.007 7.861 -11.211 1.00 87.88 180 THR A CA 1
ATOM 1515 C C . THR A 1 180 ? 11.986 6.795 -11.703 1.00 87.88 180 THR A C 1
ATOM 1517 O O . THR A 1 180 ? 12.890 7.102 -12.471 1.00 87.88 180 THR A O 1
ATOM 1520 N N . LEU A 1 181 ? 11.801 5.535 -11.297 1.00 89.12 181 LEU A N 1
ATOM 1521 C CA . LEU A 1 181 ? 12.695 4.424 -11.645 1.00 89.12 181 LEU A CA 1
ATOM 1522 C C . LEU A 1 181 ? 12.455 3.860 -13.050 1.00 89.12 181 LEU A C 1
ATOM 1524 O O . LEU A 1 181 ? 13.342 3.222 -13.611 1.00 89.12 181 LEU A O 1
ATOM 1528 N N . TYR A 1 182 ? 11.255 4.044 -13.601 1.00 90.81 182 TYR A N 1
ATOM 1529 C CA . TYR A 1 182 ? 10.838 3.440 -14.868 1.00 90.81 182 TYR A CA 1
ATOM 1530 C C . TYR A 1 182 ? 10.200 4.461 -15.814 1.00 90.81 182 TYR A C 1
ATOM 1532 O O . TYR A 1 182 ? 9.252 4.131 -16.531 1.00 90.81 182 TYR A O 1
ATOM 1540 N N . ALA A 1 183 ? 10.712 5.696 -15.818 1.00 87.75 183 ALA A N 1
ATOM 1541 C CA . ALA A 1 183 ? 10.188 6.807 -16.614 1.00 87.75 183 ALA A CA 1
ATOM 1542 C C . ALA A 1 183 ? 9.994 6.433 -18.094 1.00 87.75 183 ALA A C 1
ATOM 1544 O O . ALA A 1 183 ? 8.910 6.636 -18.638 1.00 87.75 183 ALA A O 1
ATOM 1545 N N . ASP A 1 184 ? 10.988 5.779 -18.701 1.00 87.69 184 ASP A N 1
ATOM 1546 C CA . ASP A 1 184 ? 10.971 5.368 -20.115 1.00 87.69 184 ASP A CA 1
ATOM 1547 C C . ASP A 1 184 ? 9.901 4.319 -20.451 1.00 87.69 184 ASP A C 1
ATOM 1549 O O . ASP A 1 184 ? 9.560 4.104 -21.614 1.00 87.69 184 ASP A O 1
ATOM 1553 N N . LEU A 1 185 ? 9.375 3.632 -19.436 1.00 88.25 185 LEU A N 1
ATOM 1554 C CA . LEU A 1 185 ? 8.362 2.588 -19.582 1.00 88.25 185 LEU A CA 1
ATOM 1555 C C . LEU A 1 185 ? 6.953 3.085 -19.244 1.00 88.25 185 LEU A C 1
ATOM 1557 O O . LEU A 1 185 ? 5.982 2.357 -19.467 1.00 88.25 185 LEU A O 1
ATOM 1561 N N . CYS A 1 186 ? 6.832 4.294 -18.693 1.00 82.88 186 CYS A N 1
ATOM 1562 C CA . CYS A 1 186 ? 5.556 4.868 -18.297 1.00 82.88 186 CYS A CA 1
ATOM 1563 C C . CYS A 1 186 ? 4.810 5.440 -19.516 1.00 82.88 186 CYS A C 1
ATOM 1565 O O . CYS A 1 186 ? 5.416 6.125 -20.342 1.00 82.88 186 CYS A O 1
ATOM 1567 N N . PRO A 1 187 ? 3.487 5.222 -19.639 1.00 71.88 187 PRO A N 1
ATOM 1568 C CA . PRO A 1 187 ? 2.706 5.830 -20.708 1.00 71.88 187 PRO A CA 1
ATOM 1569 C C . PRO A 1 187 ? 2.741 7.366 -20.616 1.00 71.88 187 PRO A C 1
ATOM 1571 O O . PRO A 1 187 ? 2.565 7.911 -19.517 1.00 71.88 187 PRO A O 1
ATOM 1574 N N . PRO A 1 188 ? 2.904 8.088 -21.740 1.00 65.69 188 PRO A N 1
ATOM 1575 C CA . PRO A 1 188 ? 2.769 9.540 -21.746 1.00 65.69 188 PRO A CA 1
ATOM 1576 C C . PRO A 1 188 ? 1.350 9.935 -21.303 1.00 65.69 188 PRO A C 1
ATOM 1578 O O . PRO A 1 188 ? 0.368 9.353 -21.761 1.00 65.69 188 PRO A O 1
ATOM 1581 N N . GLY A 1 189 ? 1.243 10.907 -20.392 1.00 59.16 189 GLY A N 1
ATOM 1582 C CA . GLY A 1 189 ? -0.035 11.419 -19.874 1.00 59.16 189 GLY A CA 1
ATOM 1583 C C . GLY A 1 189 ? -0.519 10.811 -18.551 1.00 59.16 189 GLY A C 1
ATOM 1584 O O . GLY A 1 189 ? -1.405 11.385 -17.927 1.00 59.16 189 GLY A O 1
ATOM 1585 N N . LEU A 1 190 ? 0.083 9.721 -18.050 1.00 54.50 190 LEU A N 1
ATOM 1586 C CA . LEU A 1 190 ? -0.278 9.200 -16.717 1.00 54.50 190 LEU A CA 1
ATOM 1587 C C . LEU A 1 190 ? 0.188 10.119 -15.572 1.00 54.50 190 LEU A C 1
ATOM 1589 O O . LEU A 1 190 ? -0.414 10.139 -14.505 1.00 54.50 190 LEU A O 1
ATOM 1593 N N . LEU A 1 191 ? 1.234 10.917 -15.807 1.00 53.12 191 LEU A N 1
ATOM 1594 C CA . LEU A 1 191 ? 1.791 11.846 -14.819 1.00 53.12 191 LEU A CA 1
ATOM 1595 C C . LEU A 1 191 ? 0.843 13.006 -14.460 1.00 53.12 191 LEU A C 1
ATOM 1597 O O . LEU A 1 191 ? 1.050 13.651 -13.435 1.00 53.12 191 LEU A O 1
ATOM 1601 N N . GLU A 1 192 ? -0.190 13.290 -15.259 1.00 48.91 192 GLU A N 1
ATOM 1602 C CA . GLU A 1 192 ? -1.101 14.414 -14.995 1.00 48.91 192 GLU A CA 1
ATOM 1603 C C . GLU A 1 192 ? -2.099 14.129 -13.856 1.00 48.91 192 GLU A C 1
ATOM 1605 O O . GLU A 1 192 ? -2.636 15.069 -13.271 1.00 48.91 192 GLU A O 1
ATOM 1610 N N . SER A 1 193 ? -2.281 12.867 -13.432 1.00 50.03 193 SER A N 1
ATOM 1611 C CA . SER A 1 193 ? -3.057 12.554 -12.218 1.00 50.03 193 SER A CA 1
ATOM 1612 C C . SER A 1 193 ? -2.284 12.763 -10.906 1.00 50.03 193 SER A C 1
ATOM 1614 O O . SER A 1 193 ? -2.883 12.679 -9.829 1.00 50.03 193 SER A O 1
ATOM 1616 N N . ASN A 1 194 ? -0.980 13.072 -10.973 1.00 45.44 194 ASN A N 1
ATOM 1617 C CA . ASN A 1 194 ? -0.059 13.106 -9.826 1.00 45.44 194 ASN A CA 1
ATOM 1618 C C . ASN A 1 194 ? -0.238 14.285 -8.857 1.00 45.44 194 ASN A C 1
ATOM 1620 O O . ASN A 1 194 ? 0.437 14.327 -7.833 1.00 45.44 194 ASN A O 1
ATOM 1624 N N . ALA A 1 195 ? -1.128 15.241 -9.126 1.00 53.69 195 ALA A N 1
ATOM 1625 C CA . ALA A 1 195 ? -1.254 16.431 -8.277 1.00 53.69 195 ALA A CA 1
ATOM 1626 C C . ALA A 1 195 ? -2.332 16.334 -7.186 1.00 53.69 195 ALA A C 1
ATOM 1628 O O . ALA A 1 195 ? -2.352 17.159 -6.274 1.00 53.69 195 ALA A O 1
ATOM 1629 N N . ASN A 1 196 ? -3.220 15.338 -7.230 1.00 67.62 196 ASN A N 1
ATOM 1630 C CA . ASN A 1 196 ? -4.336 15.289 -6.286 1.00 67.62 196 ASN A CA 1
ATOM 1631 C C . ASN A 1 196 ? -3.960 14.471 -5.050 1.00 67.62 196 ASN A C 1
ATOM 1633 O O . ASN A 1 196 ? -4.414 13.339 -4.882 1.00 67.62 196 ASN A O 1
ATOM 1637 N N . MET A 1 197 ? -3.117 15.039 -4.182 1.00 78.06 197 MET A N 1
ATOM 1638 C CA . MET A 1 197 ? -3.044 14.580 -2.791 1.00 78.06 197 MET A CA 1
ATOM 1639 C C . MET A 1 197 ? -4.452 14.586 -2.188 1.00 78.06 197 MET A C 1
ATOM 1641 O O . MET A 1 197 ? -5.265 15.463 -2.497 1.00 78.06 197 MET A O 1
ATOM 1645 N N . LEU A 1 198 ? -4.753 13.600 -1.341 1.00 82.31 198 LEU A N 1
ATOM 1646 C CA . LEU A 1 198 ? -6.007 13.588 -0.600 1.00 82.31 198 LEU A CA 1
ATOM 1647 C C . LEU A 1 198 ? -6.085 14.862 0.255 1.00 82.31 198 LEU A C 1
ATOM 1649 O O . LEU A 1 198 ? -5.266 15.063 1.150 1.00 82.31 198 LEU A O 1
ATOM 1653 N N . ILE A 1 199 ? -7.060 15.729 -0.028 1.00 83.38 199 ILE A N 1
ATOM 1654 C CA . ILE A 1 199 ? -7.224 16.990 0.700 1.00 83.38 199 ILE A CA 1
ATOM 1655 C C . ILE A 1 199 ? -7.797 16.678 2.078 1.00 83.38 199 ILE A C 1
ATOM 1657 O O . ILE A 1 199 ? -8.988 16.394 2.235 1.00 83.38 199 ILE A O 1
ATOM 1661 N N . VAL A 1 200 ? -6.934 16.743 3.086 1.00 80.50 200 VAL A N 1
ATOM 1662 C CA . VAL A 1 200 ? -7.318 16.521 4.474 1.00 80.50 200 VAL A CA 1
ATOM 1663 C C . VAL A 1 200 ? -8.046 17.746 5.011 1.00 80.50 200 VAL A C 1
ATOM 1665 O O . VAL A 1 200 ? -7.524 18.860 4.990 1.00 80.50 200 VAL A O 1
ATOM 1668 N N . THR A 1 201 ? -9.243 17.544 5.563 1.00 79.00 201 THR A N 1
ATOM 1669 C CA . THR A 1 201 ? -9.934 18.615 6.291 1.00 79.00 201 THR A CA 1
ATOM 1670 C C . THR A 1 201 ? -9.575 18.565 7.784 1.00 79.00 201 THR A C 1
ATOM 1672 O O . THR A 1 201 ? -9.666 17.497 8.401 1.00 79.00 201 THR A O 1
ATOM 1675 N N . PRO A 1 202 ? -9.210 19.701 8.414 1.00 75.44 202 PRO A N 1
ATOM 1676 C CA . PRO A 1 202 ? -8.845 19.733 9.834 1.00 75.44 202 PRO A CA 1
ATOM 1677 C C . PRO A 1 202 ? -9.930 19.185 10.768 1.00 75.44 202 PRO A C 1
ATOM 1679 O O . PRO A 1 202 ? -9.618 18.589 11.793 1.00 75.44 202 PRO A O 1
ATOM 1682 N N . GLY A 1 203 ? -11.208 19.339 10.403 1.00 77.12 203 GLY A N 1
ATOM 1683 C CA . GLY A 1 203 ? -12.330 18.810 11.183 1.00 77.12 203 GLY A CA 1
ATOM 1684 C C . GLY A 1 203 ? -12.398 17.280 11.206 1.00 77.12 203 GLY A C 1
ATOM 1685 O O . GLY A 1 203 ? -12.775 16.708 12.225 1.00 77.12 203 GLY A O 1
ATOM 1686 N N . ILE A 1 204 ? -11.994 16.613 10.119 1.00 74.50 204 ILE A N 1
ATOM 1687 C CA . ILE A 1 204 ? -11.989 15.146 10.035 1.00 74.50 204 ILE A CA 1
ATOM 1688 C C . ILE A 1 204 ? -10.796 14.554 10.794 1.00 74.50 204 ILE A C 1
ATOM 1690 O O . ILE A 1 204 ? -10.928 13.499 11.409 1.00 74.50 204 ILE A O 1
ATOM 1694 N N . MET A 1 205 ? -9.653 15.246 10.794 1.00 80.81 205 MET A N 1
ATOM 1695 C CA . MET A 1 205 ? -8.402 14.769 11.392 1.00 80.81 205 MET A CA 1
ATOM 1696 C C . MET A 1 205 ? -7.996 15.485 12.680 1.00 80.81 205 MET A C 1
ATOM 1698 O O . MET A 1 205 ? -6.839 15.404 13.063 1.00 80.81 205 MET A O 1
ATOM 1702 N N . ALA A 1 206 ? -8.894 16.174 13.385 1.00 77.50 206 ALA A N 1
ATOM 1703 C CA . ALA A 1 206 ? -8.508 17.038 14.509 1.00 77.50 206 ALA A CA 1
ATOM 1704 C C . ALA A 1 206 ? -7.601 16.356 15.562 1.00 77.50 206 ALA A C 1
ATOM 1706 O O . ALA A 1 206 ? -6.677 16.986 16.071 1.00 77.50 206 ALA A O 1
ATOM 1707 N N . GLN A 1 207 ? -7.825 15.070 15.864 1.00 78.25 207 GLN A N 1
ATOM 1708 C CA . GLN A 1 207 ? -7.018 14.306 16.832 1.00 78.25 207 GLN A CA 1
ATOM 1709 C C . GLN A 1 207 ? -5.677 13.813 16.264 1.00 78.25 207 GLN A C 1
ATOM 1711 O O . GLN A 1 207 ? -4.716 13.656 17.014 1.00 78.25 207 GLN A O 1
ATOM 1716 N N . ASP A 1 208 ? -5.597 13.635 14.946 1.00 84.62 208 ASP A N 1
ATOM 1717 C CA . ASP A 1 208 ? -4.446 13.071 14.232 1.00 84.62 208 ASP A CA 1
ATOM 1718 C C . ASP A 1 208 ? -3.747 14.100 13.324 1.00 84.62 208 ASP A C 1
ATOM 1720 O O . ASP A 1 208 ? -2.840 13.767 12.561 1.00 84.62 208 ASP A O 1
ATOM 1724 N N . TRP A 1 209 ? -4.138 15.374 13.419 1.00 86.06 209 TRP A N 1
ATOM 1725 C CA . TRP A 1 209 ? -3.706 16.449 12.525 1.00 86.06 209 TRP A CA 1
ATOM 1726 C C . TRP A 1 209 ? -2.192 16.631 12.529 1.00 86.06 209 TRP A C 1
ATOM 1728 O O . TRP A 1 209 ? -1.589 16.876 11.488 1.00 86.06 209 TRP A O 1
ATOM 1738 N N . ALA A 1 210 ? -1.565 16.479 13.697 1.00 85.81 210 ALA A N 1
ATOM 1739 C CA . ALA A 1 210 ? -0.116 16.557 13.830 1.00 85.81 210 ALA A CA 1
ATOM 1740 C C . ALA A 1 210 ? 0.597 15.435 13.060 1.00 85.81 210 ALA A C 1
ATOM 1742 O O . ALA A 1 210 ? 1.646 15.683 12.469 1.00 85.81 210 ALA A O 1
ATOM 1743 N N . LEU A 1 211 ? 0.027 14.223 13.043 1.00 86.81 211 LEU A N 1
ATOM 1744 C CA . LEU A 1 211 ? 0.578 13.104 12.283 1.00 86.81 211 LEU A CA 1
ATOM 1745 C C . LEU A 1 211 ? 0.425 13.362 10.783 1.00 86.81 211 LEU A C 1
ATOM 1747 O O . LEU A 1 211 ? 1.420 13.318 10.070 1.00 86.81 211 LEU A O 1
ATOM 1751 N N . ALA A 1 212 ? -0.779 13.723 10.331 1.00 88.25 212 ALA A N 1
ATOM 1752 C CA . ALA A 1 212 ? -1.032 14.040 8.926 1.00 88.25 212 ALA A CA 1
ATOM 1753 C C . ALA A 1 212 ? -0.147 15.191 8.421 1.00 88.25 212 ALA A C 1
ATOM 1755 O O . ALA A 1 212 ? 0.530 15.054 7.409 1.00 88.25 212 ALA A O 1
ATOM 1756 N N . SER A 1 213 ? -0.047 16.281 9.187 1.00 87.56 213 SER A N 1
ATOM 1757 C CA . SER A 1 213 ? 0.806 17.428 8.847 1.00 87.56 213 SER A CA 1
ATOM 1758 C C . SER A 1 213 ? 2.286 17.050 8.765 1.00 87.56 213 SER A C 1
ATOM 1760 O O . SER A 1 213 ? 3.011 17.564 7.916 1.00 87.56 213 SER A O 1
ATOM 1762 N N . ALA A 1 214 ? 2.761 16.163 9.645 1.00 88.50 214 ALA A N 1
ATOM 1763 C CA . ALA A 1 214 ? 4.137 15.680 9.594 1.00 88.50 214 ALA A CA 1
ATOM 1764 C C . ALA A 1 214 ? 4.384 14.791 8.368 1.00 88.50 214 ALA A C 1
ATOM 1766 O O . ALA A 1 214 ? 5.443 14.898 7.749 1.00 88.50 214 ALA A O 1
ATOM 1767 N N . THR A 1 215 ? 3.412 13.957 7.991 1.00 89.62 215 THR A N 1
ATOM 1768 C CA . THR A 1 215 ? 3.464 13.143 6.772 1.00 89.62 215 THR A CA 1
ATOM 1769 C C . THR A 1 215 ? 3.456 14.015 5.514 1.00 89.62 215 THR A C 1
ATOM 1771 O O . THR A 1 215 ? 4.308 13.810 4.650 1.00 89.62 215 THR A O 1
ATOM 1774 N N . ASP A 1 216 ? 2.587 15.029 5.435 1.00 89.69 216 ASP A N 1
ATOM 1775 C CA . ASP A 1 216 ? 2.580 16.023 4.351 1.00 89.69 216 ASP A CA 1
ATOM 1776 C C . ASP A 1 216 ? 3.924 16.752 4.267 1.00 89.69 216 ASP A C 1
ATOM 1778 O O . ASP A 1 216 ? 4.531 16.849 3.198 1.00 89.69 216 ASP A O 1
ATOM 1782 N N . HIS A 1 217 ? 4.424 17.240 5.408 1.00 89.44 217 HIS A N 1
ATOM 1783 C CA . HIS A 1 217 ? 5.699 17.941 5.469 1.00 89.44 217 HIS A CA 1
ATOM 1784 C C . HIS A 1 217 ? 6.848 17.058 4.984 1.00 89.44 217 HIS A C 1
ATOM 1786 O O . HIS A 1 217 ? 7.662 17.521 4.184 1.00 89.44 217 HIS A O 1
ATOM 1792 N N . TRP A 1 218 ? 6.905 15.803 5.438 1.00 92.06 218 TRP A N 1
ATOM 1793 C CA . TRP A 1 218 ? 7.891 14.834 4.974 1.00 92.06 218 TRP A CA 1
ATOM 1794 C C . TRP A 1 218 ? 7.787 14.624 3.464 1.00 92.06 218 TRP A C 1
ATOM 1796 O O . TRP A 1 218 ? 8.795 14.734 2.768 1.00 92.06 218 TRP A O 1
ATOM 1806 N N . PHE A 1 219 ? 6.589 14.368 2.942 1.00 91.12 219 PHE A N 1
ATOM 1807 C CA . PHE A 1 219 ? 6.421 14.091 1.523 1.00 91.12 219 PHE A CA 1
ATOM 1808 C C . PHE A 1 219 ? 6.868 15.281 0.661 1.00 91.12 219 PHE A C 1
ATOM 1810 O O . PHE A 1 219 ? 7.710 15.132 -0.225 1.00 91.12 219 PHE A O 1
ATOM 1817 N N . ILE A 1 220 ? 6.370 16.479 0.972 1.00 89.06 220 ILE A N 1
ATOM 1818 C CA . ILE A 1 220 ? 6.590 17.690 0.174 1.00 89.06 220 ILE A CA 1
ATOM 1819 C C . ILE A 1 220 ? 8.018 18.224 0.319 1.00 89.06 220 ILE A C 1
ATOM 1821 O O . ILE A 1 220 ? 8.624 18.617 -0.675 1.00 89.06 220 ILE A O 1
ATOM 1825 N N . ASN A 1 221 ? 8.562 18.267 1.539 1.00 88.31 221 ASN A N 1
ATOM 1826 C CA . ASN A 1 221 ? 9.812 18.986 1.820 1.00 88.31 221 ASN A CA 1
ATOM 1827 C C . ASN A 1 221 ? 11.034 18.073 1.939 1.00 88.31 221 ASN A C 1
ATOM 1829 O O . ASN A 1 221 ? 12.158 18.568 1.910 1.00 88.31 221 ASN A O 1
ATOM 1833 N N . ILE A 1 222 ? 10.842 16.759 2.082 1.00 89.25 222 ILE A N 1
ATOM 1834 C CA . ILE A 1 222 ? 11.942 15.800 2.239 1.00 89.25 222 ILE A CA 1
ATOM 1835 C C . ILE A 1 222 ? 11.937 14.803 1.087 1.00 89.25 222 ILE A C 1
ATOM 1837 O O . ILE A 1 222 ? 12.932 14.708 0.371 1.00 89.25 222 ILE A O 1
ATOM 1841 N N . TYR A 1 223 ? 10.836 14.075 0.888 1.00 90.44 223 TYR A N 1
ATOM 1842 C CA . TYR A 1 223 ? 10.783 13.005 -0.103 1.00 90.44 223 TYR A CA 1
ATOM 1843 C C . TYR A 1 223 ? 10.889 13.551 -1.532 1.00 90.44 223 TYR A C 1
ATOM 1845 O O . TYR A 1 223 ? 11.825 13.194 -2.248 1.00 90.44 223 TYR A O 1
ATOM 1853 N N . VAL A 1 224 ? 9.992 14.461 -1.932 1.00 88.38 224 VAL A N 1
ATOM 1854 C CA . VAL A 1 224 ? 9.977 15.013 -3.296 1.00 88.38 224 VAL A CA 1
ATOM 1855 C C . VAL A 1 224 ? 11.328 15.648 -3.665 1.00 88.38 224 VAL A C 1
ATOM 1857 O O . VAL A 1 224 ? 11.887 15.247 -4.681 1.00 88.38 224 VAL A O 1
ATOM 1860 N N . PRO A 1 225 ? 11.935 16.554 -2.872 1.00 87.00 225 PRO A N 1
ATOM 1861 C CA . PRO A 1 225 ? 13.204 17.176 -3.255 1.00 87.00 225 PRO A CA 1
ATOM 1862 C C . PRO A 1 225 ? 14.379 16.194 -3.311 1.00 87.00 225 PRO A C 1
ATOM 1864 O O . PRO A 1 225 ? 15.281 16.360 -4.124 1.00 87.00 225 PRO A O 1
ATOM 1867 N N . ARG A 1 226 ? 14.390 15.168 -2.452 1.00 86.88 226 ARG A N 1
ATOM 1868 C CA . ARG A 1 226 ? 15.508 14.218 -2.364 1.00 86.88 226 ARG A CA 1
ATOM 1869 C C . ARG A 1 226 ? 15.451 13.135 -3.441 1.00 86.88 226 ARG A C 1
ATOM 1871 O O . ARG A 1 226 ? 16.488 12.724 -3.963 1.00 86.88 226 ARG A O 1
ATOM 1878 N N . PHE A 1 227 ? 14.256 12.642 -3.752 1.00 83.56 227 PHE A N 1
ATOM 1879 C CA . PHE A 1 227 ? 14.093 11.430 -4.555 1.00 83.56 227 PHE A CA 1
ATOM 1880 C C . PHE A 1 227 ? 13.610 11.679 -5.986 1.00 83.56 227 PHE A C 1
ATOM 1882 O O . PHE A 1 227 ? 13.730 10.765 -6.799 1.00 83.56 227 PHE A O 1
ATOM 1889 N N . LYS A 1 228 ? 13.145 12.895 -6.315 1.00 72.69 228 LYS A N 1
ATOM 1890 C CA . LYS A 1 228 ? 12.671 13.266 -7.661 1.00 72.69 228 LYS A CA 1
ATOM 1891 C C . LYS A 1 228 ? 13.787 13.356 -8.707 1.00 72.69 228 LYS A C 1
ATOM 1893 O O . LYS A 1 228 ? 13.574 12.949 -9.842 1.00 72.69 228 LYS A O 1
ATOM 1898 N N . ASP A 1 229 ? 14.972 13.833 -8.325 1.00 63.91 229 ASP A N 1
ATOM 1899 C CA . ASP A 1 229 ? 16.057 14.128 -9.278 1.00 63.91 229 ASP A CA 1
ATOM 1900 C C . ASP A 1 229 ? 17.198 13.091 -9.267 1.00 63.91 229 ASP A C 1
ATOM 1902 O O . ASP A 1 229 ? 18.126 13.171 -10.073 1.00 63.91 229 ASP A O 1
ATOM 1906 N N . SER A 1 230 ? 17.152 12.096 -8.371 1.00 56.75 230 SER A N 1
ATOM 1907 C CA . SER A 1 230 ? 18.281 11.180 -8.132 1.00 56.75 230 SER A CA 1
ATOM 1908 C C . SER A 1 230 ? 18.542 10.169 -9.258 1.00 56.75 230 SER A C 1
ATOM 1910 O O . SER A 1 230 ? 19.642 9.631 -9.320 1.00 56.75 230 SER A O 1
ATOM 1912 N N . VAL A 1 231 ? 17.599 9.937 -10.178 1.00 52.72 231 VAL A N 1
ATOM 1913 C CA . VAL A 1 231 ? 17.787 8.992 -11.305 1.00 52.72 231 VAL A CA 1
ATOM 1914 C C . VAL A 1 231 ? 18.511 9.638 -12.496 1.00 52.72 231 VAL A C 1
ATOM 1916 O O . VAL A 1 231 ? 19.232 8.968 -13.226 1.00 52.72 231 VAL A O 1
ATOM 1919 N N . LEU A 1 232 ? 18.463 10.968 -12.638 1.00 48.09 232 LEU A N 1
ATOM 1920 C CA . LEU A 1 232 ? 19.118 11.671 -13.753 1.00 48.09 232 LEU A CA 1
ATOM 1921 C C . LEU A 1 232 ? 20.656 11.715 -13.664 1.00 48.09 232 LEU A C 1
ATOM 1923 O O . LEU A 1 232 ? 21.299 12.202 -14.600 1.00 48.09 232 LEU A O 1
ATOM 1927 N N . GLN A 1 233 ? 21.258 11.268 -12.555 1.00 42.22 233 GLN A N 1
ATOM 1928 C CA . GLN A 1 233 ? 22.712 11.320 -12.354 1.00 42.22 233 GLN A CA 1
ATOM 1929 C C . GLN A 1 233 ? 23.431 9.978 -12.540 1.00 42.22 233 GLN A C 1
ATOM 1931 O O . GLN A 1 233 ? 24.588 10.001 -12.961 1.00 42.22 233 GLN A O 1
ATOM 1936 N N . GLU A 1 234 ? 22.787 8.836 -12.286 1.00 45.28 234 GLU A N 1
ATOM 1937 C CA . GLU A 1 234 ? 23.417 7.521 -12.501 1.00 45.28 234 GLU A CA 1
ATOM 1938 C C . GLU A 1 234 ? 23.323 7.084 -13.973 1.00 45.28 234 GLU A C 1
ATOM 1940 O O . GLU A 1 234 ? 24.339 6.702 -14.555 1.00 45.28 234 GLU A O 1
ATOM 1945 N N . ASP A 1 235 ? 22.182 7.310 -14.638 1.00 43.94 235 ASP A N 1
ATOM 1946 C CA . ASP A 1 235 ? 21.997 6.929 -16.048 1.00 43.94 235 ASP A CA 1
ATOM 1947 C C . ASP A 1 235 ? 22.857 7.738 -17.029 1.00 43.94 235 ASP A C 1
ATOM 1949 O O . ASP A 1 235 ? 23.153 7.268 -18.121 1.00 43.94 235 ASP A O 1
ATOM 1953 N N . LYS A 1 236 ? 23.344 8.934 -16.668 1.00 40.12 236 LYS A N 1
ATOM 1954 C CA . LYS A 1 236 ? 24.216 9.711 -17.574 1.00 40.12 236 LYS A CA 1
ATOM 1955 C C . LYS A 1 236 ? 25.601 9.097 -17.766 1.00 40.12 236 LYS A C 1
ATOM 1957 O O . LYS A 1 236 ? 26.207 9.322 -18.809 1.00 40.12 236 LYS A O 1
ATOM 1962 N N . LYS A 1 237 ? 26.114 8.336 -16.794 1.00 41.75 237 LYS A N 1
ATOM 1963 C CA . LYS A 1 237 ? 27.425 7.679 -16.932 1.00 41.75 237 LYS A CA 1
ATOM 1964 C C . LYS A 1 237 ? 27.347 6.394 -17.751 1.00 41.75 237 LYS A C 1
ATOM 1966 O O . LYS A 1 237 ? 28.258 6.142 -18.536 1.00 41.75 237 LYS A O 1
ATOM 1971 N N . ASP A 1 238 ? 26.259 5.641 -17.616 1.00 39.00 238 ASP A N 1
ATOM 1972 C CA . ASP A 1 238 ? 26.080 4.377 -18.333 1.00 39.00 238 ASP A CA 1
ATOM 1973 C C . ASP A 1 238 ? 25.452 4.584 -19.726 1.00 39.00 238 ASP A C 1
ATOM 1975 O O . ASP A 1 238 ? 25.892 3.956 -20.690 1.00 39.00 238 ASP A O 1
ATOM 1979 N N . ALA A 1 239 ? 24.547 5.557 -19.903 1.00 44.06 239 ALA A N 1
ATOM 1980 C CA . ALA A 1 239 ? 23.962 5.882 -21.210 1.00 44.06 239 ALA A CA 1
ATOM 1981 C C . ALA A 1 239 ? 24.955 6.541 -22.184 1.00 44.06 239 ALA A C 1
ATOM 1983 O O . ALA A 1 239 ? 24.831 6.350 -23.392 1.00 44.06 239 ALA A O 1
ATOM 1984 N N . GLU A 1 240 ? 25.972 7.279 -21.715 1.00 43.00 240 GLU A N 1
ATOM 1985 C CA . GLU A 1 240 ? 27.043 7.784 -22.597 1.00 43.00 240 GLU A CA 1
ATOM 1986 C C . GLU A 1 240 ? 27.932 6.654 -23.143 1.00 43.00 240 GLU A C 1
ATOM 1988 O O . GLU A 1 240 ? 28.455 6.760 -24.260 1.00 43.00 240 GLU A O 1
ATOM 1993 N N . LEU A 1 241 ? 28.088 5.567 -22.379 1.00 45.28 241 LEU A N 1
ATOM 1994 C CA . LEU A 1 241 ? 28.815 4.376 -22.809 1.00 45.28 241 LEU A CA 1
ATOM 1995 C C . LEU A 1 241 ? 27.979 3.561 -23.812 1.00 45.28 241 LEU A C 1
ATOM 1997 O O . LEU A 1 241 ? 28.502 3.148 -24.850 1.00 45.28 241 LEU A O 1
ATOM 2001 N N . ASP A 1 242 ? 26.679 3.413 -23.546 1.00 47.53 242 ASP A N 1
ATOM 2002 C CA . ASP A 1 242 ? 25.744 2.643 -24.374 1.00 47.53 242 ASP A CA 1
ATOM 2003 C C . ASP A 1 242 ? 25.362 3.367 -25.675 1.00 47.53 242 ASP A C 1
ATOM 2005 O O . ASP A 1 242 ? 25.291 2.744 -26.731 1.00 47.53 242 ASP A O 1
ATOM 2009 N N . HIS A 1 243 ? 25.212 4.698 -25.678 1.00 46.34 243 HIS A N 1
ATOM 2010 C CA . HIS A 1 243 ? 24.955 5.447 -26.916 1.00 46.34 243 HIS A CA 1
ATOM 2011 C C . HIS A 1 243 ? 26.141 5.443 -27.882 1.00 46.34 243 HIS A C 1
ATOM 2013 O O . HIS A 1 243 ? 25.931 5.472 -29.097 1.00 46.34 243 HIS A O 1
ATOM 2019 N N . ARG A 1 244 ? 27.385 5.371 -27.390 1.00 50.56 244 ARG A N 1
ATOM 2020 C CA . ARG A 1 244 ? 28.554 5.190 -28.269 1.00 50.56 244 ARG A CA 1
ATOM 2021 C C . ARG A 1 244 ? 28.567 3.798 -28.896 1.00 50.56 244 ARG A C 1
ATOM 2023 O O . ARG A 1 244 ? 28.821 3.695 -30.090 1.00 50.56 244 ARG A O 1
ATOM 2030 N N . GLN A 1 245 ? 28.232 2.756 -28.134 1.00 48.72 245 GLN A N 1
ATOM 2031 C CA . GLN A 1 245 ? 28.162 1.381 -28.643 1.00 48.72 245 GLN A CA 1
ATOM 2032 C C . GLN A 1 245 ? 26.977 1.168 -29.597 1.00 48.72 245 GLN A C 1
ATOM 2034 O O . GLN A 1 245 ? 27.126 0.517 -30.631 1.00 48.72 245 GLN A O 1
ATOM 2039 N N . LEU A 1 246 ? 25.828 1.782 -29.307 1.00 41.56 246 LEU A N 1
ATOM 2040 C CA . LEU A 1 246 ? 24.641 1.746 -30.155 1.00 41.56 246 LEU A CA 1
ATOM 2041 C C . LEU A 1 246 ? 24.863 2.513 -31.467 1.00 41.56 246 LEU A C 1
ATOM 2043 O O . LEU A 1 246 ? 24.477 2.018 -32.520 1.00 41.56 246 LEU A O 1
ATOM 2047 N N . ASN A 1 247 ? 25.542 3.667 -31.446 1.00 50.28 247 ASN A N 1
ATOM 2048 C CA . ASN A 1 247 ? 25.896 4.397 -32.669 1.00 50.28 247 ASN A CA 1
ATOM 2049 C C . ASN A 1 247 ? 26.947 3.662 -33.519 1.00 50.28 247 ASN A C 1
ATOM 2051 O O . ASN A 1 247 ? 26.857 3.693 -34.746 1.00 50.28 247 ASN A O 1
ATOM 2055 N N . ASP A 1 248 ? 27.888 2.944 -32.898 1.00 52.62 248 ASP A N 1
ATOM 2056 C CA . ASP A 1 248 ? 28.828 2.065 -33.609 1.00 52.62 248 ASP A CA 1
ATOM 2057 C C . ASP A 1 248 ? 28.114 0.856 -34.240 1.00 52.62 248 ASP A C 1
ATOM 2059 O O . ASP A 1 248 ? 28.409 0.480 -35.375 1.00 52.62 248 ASP A O 1
ATOM 2063 N N . MET A 1 249 ? 27.130 0.270 -33.548 1.00 47.09 249 MET A N 1
ATOM 2064 C CA . MET A 1 249 ? 26.280 -0.792 -34.101 1.00 47.09 249 MET A CA 1
ATOM 2065 C C . MET A 1 249 ? 25.366 -0.283 -35.221 1.00 47.09 249 MET A C 1
ATOM 2067 O O . MET A 1 249 ? 25.224 -0.962 -36.234 1.00 47.09 249 MET A O 1
ATOM 2071 N N . ILE A 1 250 ? 24.790 0.915 -35.089 1.00 46.12 250 ILE A N 1
ATOM 2072 C CA . ILE A 1 250 ? 23.931 1.530 -36.111 1.00 46.12 250 ILE A CA 1
ATOM 2073 C C . ILE A 1 250 ? 24.744 1.930 -37.353 1.00 46.12 250 ILE A C 1
ATOM 2075 O O . ILE A 1 250 ? 24.263 1.727 -38.465 1.00 46.12 250 ILE A O 1
ATOM 2079 N N . SER A 1 251 ? 25.980 2.425 -37.210 1.00 48.81 251 SER A N 1
ATOM 2080 C CA . SER A 1 251 ? 26.871 2.667 -38.361 1.00 48.81 251 SER A CA 1
ATOM 2081 C C . SER A 1 251 ? 27.231 1.368 -39.087 1.00 48.81 251 SER A C 1
ATOM 2083 O O . SER A 1 251 ? 27.162 1.315 -40.311 1.00 48.81 251 SER A O 1
ATOM 2085 N N . ARG A 1 252 ? 27.503 0.281 -38.351 1.00 48.38 252 ARG A N 1
ATOM 2086 C CA . ARG A 1 252 ? 27.770 -1.043 -38.946 1.00 48.38 252 ARG A CA 1
ATOM 2087 C C . ARG A 1 252 ? 26.542 -1.661 -39.625 1.00 48.38 252 ARG A C 1
ATOM 2089 O O . ARG A 1 252 ? 26.701 -2.403 -40.589 1.00 48.38 252 ARG A O 1
ATOM 2096 N N . LEU A 1 253 ? 25.334 -1.355 -39.147 1.00 42.75 253 LEU A N 1
ATOM 2097 C CA . LEU A 1 253 ? 24.079 -1.783 -39.777 1.00 42.75 253 LEU A CA 1
ATOM 2098 C C . LEU A 1 253 ? 23.760 -0.954 -41.033 1.00 42.75 253 LEU A C 1
ATOM 2100 O O . LEU A 1 253 ? 23.361 -1.528 -42.043 1.00 42.75 253 LEU A O 1
ATOM 2104 N N . LYS A 1 254 ? 24.047 0.355 -41.032 1.00 43.00 254 LYS A N 1
ATOM 2105 C CA . LYS A 1 254 ? 23.902 1.223 -42.217 1.00 43.00 254 LYS A CA 1
ATOM 2106 C C . LYS A 1 254 ? 24.877 0.881 -43.347 1.00 43.00 254 LYS A C 1
ATOM 2108 O O . LYS A 1 254 ? 24.500 0.966 -44.514 1.00 43.00 254 LYS A O 1
ATOM 2113 N N . ASP A 1 255 ? 26.084 0.425 -43.020 1.00 45.12 255 ASP A N 1
ATOM 2114 C CA . ASP A 1 255 ? 27.033 -0.086 -44.018 1.00 45.12 255 ASP A CA 1
ATOM 2115 C C . ASP A 1 255 ? 26.602 -1.453 -44.594 1.00 45.12 255 ASP A C 1
ATOM 2117 O O . ASP A 1 255 ? 26.970 -1.799 -45.718 1.00 45.12 255 ASP A O 1
ATOM 2121 N N . GLY A 1 256 ? 25.774 -2.210 -43.860 1.00 38.97 256 GLY A N 1
ATOM 2122 C CA . GLY A 1 256 ? 25.183 -3.479 -44.303 1.00 38.97 256 GLY A CA 1
ATOM 2123 C C . GLY A 1 256 ? 23.902 -3.335 -45.139 1.00 38.97 256 GLY A C 1
ATOM 2124 O O . GLY A 1 256 ? 23.662 -4.148 -46.031 1.00 38.97 256 GLY A O 1
ATOM 2125 N N . GLU A 1 257 ? 23.096 -2.294 -44.912 1.00 35.53 257 GLU A N 1
ATOM 2126 C CA . GLU A 1 257 ? 21.821 -2.069 -45.621 1.00 35.53 257 GLU A CA 1
ATOM 2127 C C . GLU A 1 257 ? 21.986 -1.390 -46.998 1.00 35.53 257 GLU A C 1
ATOM 2129 O O . GLU A 1 257 ? 21.116 -1.507 -47.863 1.00 35.53 257 GLU A O 1
ATOM 2134 N N . SER A 1 258 ? 23.153 -0.800 -47.282 1.00 37.38 258 SER A N 1
ATOM 2135 C CA . SER A 1 258 ? 23.478 -0.190 -48.587 1.00 37.38 258 SER A CA 1
ATOM 2136 C C . SER A 1 258 ? 23.686 -1.208 -49.733 1.00 37.38 258 SER A C 1
ATOM 2138 O O . SER A 1 258 ? 23.909 -0.826 -50.884 1.00 37.38 258 SER A O 1
ATOM 2140 N N . GLN A 1 259 ? 23.590 -2.518 -49.457 1.00 39.81 259 GLN A N 1
ATOM 2141 C CA . GLN A 1 259 ? 23.661 -3.577 -50.477 1.00 39.81 259 GLN A CA 1
ATOM 2142 C C . GLN A 1 259 ? 22.312 -4.224 -50.837 1.00 39.81 259 GLN A C 1
ATOM 2144 O O . GLN A 1 259 ? 22.291 -5.080 -51.721 1.00 39.81 259 GLN A O 1
ATOM 2149 N N . ILE A 1 260 ? 21.186 -3.823 -50.227 1.00 41.16 260 ILE A N 1
ATOM 2150 C CA . ILE A 1 260 ? 19.883 -4.481 -50.471 1.00 41.16 260 ILE A CA 1
ATOM 2151 C C . ILE A 1 260 ? 18.811 -3.529 -51.050 1.00 41.16 260 ILE A C 1
ATOM 2153 O O . ILE A 1 260 ? 17.943 -3.982 -51.793 1.00 41.16 260 ILE A O 1
ATOM 2157 N N . GLU A 1 261 ? 18.923 -2.206 -50.893 1.00 32.03 261 GLU A N 1
ATOM 2158 C CA . GLU A 1 261 ? 17.988 -1.225 -51.487 1.00 32.03 261 GLU A CA 1
ATOM 2159 C C . GLU A 1 261 ? 18.493 -0.600 -52.805 1.00 32.03 261 GLU A C 1
ATOM 2161 O O . GLU A 1 261 ? 18.642 0.613 -52.947 1.00 32.03 261 GLU A O 1
ATOM 2166 N N . LYS A 1 262 ? 18.748 -1.430 -53.826 1.00 35.59 262 LYS A N 1
ATOM 2167 C CA . LYS A 1 262 ? 18.886 -0.953 -55.224 1.00 35.59 262 LYS A CA 1
ATOM 2168 C C . LYS A 1 262 ? 17.891 -1.569 -56.201 1.00 35.59 262 LYS A C 1
ATOM 2170 O O . LYS A 1 262 ? 18.016 -1.390 -57.411 1.00 35.59 262 LYS A O 1
ATOM 2175 N N . VAL A 1 263 ? 16.885 -2.270 -55.691 1.00 42.81 263 VAL A N 1
ATOM 2176 C CA . VAL A 1 263 ? 15.839 -2.888 -56.503 1.00 42.81 263 VAL A CA 1
ATOM 2177 C C . VAL A 1 263 ? 14.512 -2.655 -55.785 1.00 42.81 263 VAL A C 1
ATOM 2179 O O . VAL A 1 263 ? 14.305 -3.183 -54.704 1.00 42.81 263 VAL A O 1
ATOM 2182 N N . ILE A 1 264 ? 13.625 -1.877 -56.415 1.00 40.34 264 ILE A N 1
ATOM 2183 C CA . ILE A 1 264 ? 12.223 -1.612 -56.031 1.00 40.34 264 ILE A CA 1
ATOM 2184 C C . ILE A 1 264 ? 12.021 -0.413 -55.090 1.00 40.34 264 ILE A C 1
ATOM 2186 O O . ILE A 1 264 ? 11.793 -0.572 -53.900 1.00 40.34 264 ILE A O 1
ATOM 2190 N N . THR A 1 265 ? 11.967 0.799 -55.654 1.00 31.64 265 THR A N 1
ATOM 2191 C CA . THR A 1 265 ? 10.732 1.618 -55.626 1.00 31.64 265 THR A CA 1
ATOM 2192 C C . THR A 1 265 ? 10.867 2.853 -56.523 1.00 31.64 265 THR A C 1
ATOM 2194 O O . THR A 1 265 ? 11.443 3.871 -56.157 1.00 31.64 265 THR A O 1
ATOM 2197 N N . GLU A 1 266 ? 10.279 2.767 -57.717 1.00 31.42 266 GLU A N 1
ATOM 2198 C CA . GLU A 1 266 ? 9.820 3.933 -58.468 1.00 31.42 266 GLU A CA 1
ATOM 2199 C C . GLU A 1 266 ? 8.308 4.086 -58.243 1.00 31.42 266 GLU A C 1
ATOM 2201 O O . GLU A 1 266 ? 7.554 3.148 -58.488 1.00 31.42 266 GLU A O 1
ATOM 2206 N N . LYS A 1 267 ? 7.906 5.312 -57.874 1.00 33.38 267 LYS A N 1
ATOM 2207 C CA . LYS A 1 267 ? 6.581 5.941 -58.058 1.00 33.38 267 LYS A CA 1
ATOM 2208 C C . LYS A 1 267 ? 5.416 5.433 -57.183 1.00 33.38 267 LYS A C 1
ATOM 2210 O O . LYS A 1 267 ? 4.892 4.348 -57.379 1.00 33.38 267 LYS A O 1
ATOM 2215 N N . VAL A 1 268 ? 4.894 6.295 -56.304 1.00 30.73 268 VAL A N 1
ATOM 2216 C CA . VAL A 1 268 ? 3.778 7.251 -56.539 1.00 30.73 268 VAL A CA 1
ATOM 2217 C C . VAL A 1 268 ? 3.310 7.803 -55.174 1.00 30.73 268 VAL A C 1
ATOM 2219 O O . VAL A 1 268 ? 3.042 7.050 -54.247 1.00 30.73 268 VAL A O 1
ATOM 2222 N N . SER A 1 269 ? 3.153 9.125 -55.091 1.00 29.33 269 SER A N 1
ATOM 2223 C CA . SER A 1 269 ? 2.333 9.872 -54.113 1.00 29.33 269 SER A CA 1
ATOM 2224 C C . SER A 1 269 ? 1.152 10.511 -54.872 1.00 29.33 269 SER A C 1
ATOM 2226 O O . SER A 1 269 ? 1.238 10.595 -56.099 1.00 29.33 269 SER A O 1
ATOM 2228 N N . PRO A 1 270 ? 0.178 11.195 -54.234 1.00 49.09 270 PRO A N 1
ATOM 2229 C CA . PRO A 1 270 ? -0.514 10.970 -52.949 1.00 49.09 270 PRO A CA 1
ATOM 2230 C C . PRO A 1 270 ? -2.059 11.143 -53.090 1.00 49.09 270 PRO A C 1
ATOM 2232 O O . PRO A 1 270 ? -2.510 11.670 -54.101 1.00 49.09 270 PRO A O 1
ATOM 2235 N N . LEU A 1 271 ? -2.883 10.815 -52.074 1.00 27.94 271 LEU A N 1
ATOM 2236 C CA . LEU A 1 271 ? -4.085 11.617 -51.729 1.00 27.94 271 LEU A CA 1
ATOM 2237 C C . LEU A 1 271 ? -4.760 11.226 -50.389 1.00 27.94 271 LEU A C 1
ATOM 2239 O O . LEU A 1 271 ? -5.259 10.123 -50.211 1.00 27.94 271 LEU A O 1
ATOM 2243 N N . ASN A 1 272 ? -4.784 12.210 -49.490 1.00 30.70 272 ASN A N 1
ATOM 2244 C CA . ASN A 1 272 ? -5.829 12.675 -48.563 1.00 30.70 272 ASN A CA 1
ATOM 2245 C C . ASN A 1 272 ? -7.149 11.874 -48.367 1.00 30.70 272 ASN A C 1
ATOM 2247 O O . ASN A 1 272 ? -7.886 11.667 -49.331 1.00 30.70 272 ASN A O 1
ATOM 2251 N N . LYS A 1 273 ? -7.539 11.638 -47.097 1.00 30.03 273 LYS A N 1
ATOM 2252 C CA . LYS A 1 273 ? -8.892 11.915 -46.547 1.00 30.03 273 LYS A CA 1
ATOM 2253 C C . LYS A 1 273 ? -8.945 11.747 -45.019 1.00 30.03 273 LYS A C 1
ATOM 2255 O O . LYS A 1 273 ? -8.600 10.701 -44.483 1.00 30.03 273 LYS A O 1
ATOM 2260 N N . GLN A 1 274 ? -9.410 12.801 -44.349 1.00 35.44 274 GLN A N 1
ATOM 2261 C CA . GLN A 1 274 ? -9.903 12.794 -42.972 1.00 35.44 274 GLN A CA 1
ATOM 2262 C C . GLN A 1 274 ? -11.207 11.992 -42.888 1.00 35.44 274 GLN A C 1
ATOM 2264 O O . GLN A 1 274 ? -12.096 12.208 -43.709 1.00 35.44 274 GLN A O 1
ATOM 2269 N N . GLU A 1 275 ? -11.362 11.179 -41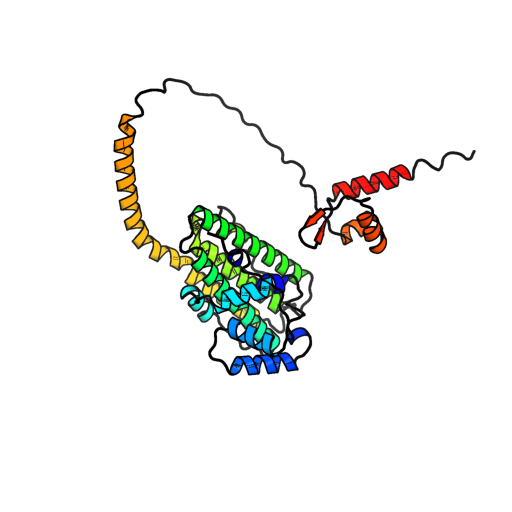.844 1.00 30.38 275 GLU A N 1
ATOM 2270 C CA . GLU A 1 275 ? -12.672 10.774 -41.331 1.00 30.38 275 GLU A CA 1
ATOM 2271 C C . GLU A 1 275 ? -12.692 10.907 -39.806 1.00 30.38 275 GLU A C 1
ATOM 2273 O O . GLU A 1 275 ? -11.822 10.419 -39.085 1.00 30.38 275 GLU A O 1
ATOM 2278 N N . VAL A 1 276 ? -13.689 11.657 -39.346 1.00 34.62 276 VAL A N 1
ATOM 2279 C CA . VAL A 1 276 ? -14.033 11.923 -37.953 1.00 34.62 276 VAL A CA 1
ATOM 2280 C C . VAL A 1 276 ? -14.785 10.705 -37.420 1.00 34.62 276 VAL A C 1
ATOM 2282 O O . VAL A 1 276 ? -15.854 10.376 -37.927 1.00 34.62 276 VAL A O 1
ATOM 2285 N N . LEU A 1 277 ? -14.253 10.049 -36.388 1.00 34.34 277 LEU A N 1
ATOM 2286 C CA . LEU A 1 277 ? -14.951 8.990 -35.656 1.00 34.34 277 LEU A CA 1
ATOM 2287 C C . LEU A 1 277 ? -15.616 9.581 -34.408 1.00 34.34 277 LEU A C 1
ATOM 2289 O O . LEU A 1 277 ? -14.958 9.928 -33.430 1.00 34.34 277 LEU A O 1
ATOM 2293 N N . THR A 1 278 ? -16.942 9.685 -34.450 1.00 29.58 278 THR A N 1
ATOM 2294 C CA . THR A 1 278 ? -17.810 9.865 -33.278 1.00 29.58 278 THR A CA 1
ATOM 2295 C C . THR A 1 278 ? -17.666 8.685 -32.305 1.00 29.58 278 THR A C 1
ATOM 2297 O O . THR A 1 278 ? -17.711 7.536 -32.753 1.00 29.58 278 THR A O 1
ATOM 2300 N N . PRO A 1 279 ? -17.540 8.916 -30.984 1.00 35.50 279 PRO A N 1
ATOM 2301 C CA . PRO A 1 279 ? -17.438 7.841 -30.003 1.00 35.50 279 PRO A CA 1
ATOM 2302 C C . PRO A 1 279 ? -18.795 7.165 -29.757 1.00 35.50 279 PRO A C 1
ATOM 2304 O O . PRO A 1 279 ? -19.830 7.821 -29.637 1.00 35.50 279 PRO A O 1
ATOM 2307 N N . ALA A 1 280 ? -18.773 5.835 -29.664 1.00 39.28 280 ALA A N 1
ATOM 2308 C CA . ALA A 1 280 ? -19.914 5.013 -29.275 1.00 39.28 280 ALA A CA 1
ATOM 2309 C C . ALA A 1 280 ? -20.300 5.252 -27.796 1.00 39.28 280 ALA A C 1
ATOM 2311 O O . ALA A 1 280 ? -19.418 5.495 -26.968 1.00 39.28 280 ALA A O 1
ATOM 2312 N N . PRO A 1 281 ? -21.593 5.157 -27.434 1.00 39.78 281 PRO A N 1
ATOM 2313 C CA . PRO A 1 281 ? -22.056 5.384 -26.069 1.00 39.78 281 PRO A CA 1
ATOM 2314 C C . PRO A 1 281 ? -21.512 4.305 -25.123 1.00 39.78 281 PRO A C 1
ATOM 2316 O O . PRO A 1 281 ? -21.761 3.111 -25.299 1.00 39.78 281 PRO A O 1
ATOM 2319 N N . GLN A 1 282 ? -20.759 4.730 -24.109 1.00 44.75 282 GLN A N 1
ATOM 2320 C CA . GLN A 1 282 ? -20.301 3.867 -23.024 1.00 44.75 282 GLN A CA 1
ATOM 2321 C C . GLN A 1 282 ? -21.520 3.369 -22.235 1.00 44.75 282 GLN A C 1
ATOM 2323 O O . GLN A 1 282 ? -22.292 4.162 -21.698 1.00 44.75 282 GLN A O 1
ATOM 2328 N N . LYS A 1 283 ? -21.719 2.047 -22.186 1.00 56.19 283 LYS A N 1
ATOM 2329 C CA . LYS A 1 283 ? -22.787 1.429 -21.392 1.00 56.19 283 LYS A CA 1
ATOM 2330 C C . LYS A 1 283 ? -22.440 1.539 -19.905 1.00 56.19 283 LYS A C 1
ATOM 2332 O O . LYS A 1 283 ? -21.562 0.829 -19.424 1.00 56.19 283 LYS A O 1
ATOM 2337 N N . ASP A 1 284 ? -23.147 2.421 -19.211 1.00 80.00 284 ASP A N 1
ATOM 2338 C CA . ASP A 1 284 ? -23.048 2.688 -17.773 1.00 80.00 284 ASP A CA 1
ATOM 2339 C C . ASP A 1 284 ? -23.269 1.399 -16.942 1.00 80.00 284 ASP A C 1
ATOM 2341 O O . ASP A 1 284 ? -24.196 0.628 -17.225 1.00 80.00 284 ASP A O 1
ATOM 2345 N N . ILE A 1 285 ? -22.399 1.116 -15.964 1.00 88.88 285 ILE A N 1
ATOM 2346 C CA . ILE A 1 285 ? -22.420 -0.111 -15.138 1.00 88.88 285 ILE A CA 1
ATOM 2347 C C . ILE A 1 285 ? -22.904 0.245 -13.735 1.00 88.88 285 ILE A C 1
ATOM 2349 O O . ILE A 1 285 ? -22.307 1.096 -13.087 1.00 88.88 285 ILE A O 1
ATOM 2353 N N . ILE A 1 286 ? -23.918 -0.469 -13.244 1.00 88.75 286 ILE A N 1
ATOM 2354 C CA . ILE A 1 286 ? -24.579 -0.194 -11.962 1.00 88.75 286 ILE A CA 1
ATOM 2355 C C . ILE A 1 286 ? -24.526 -1.386 -10.997 1.00 88.75 286 ILE A C 1
ATOM 2357 O O . ILE A 1 286 ? -24.339 -2.547 -11.396 1.00 88.75 286 ILE A O 1
ATOM 2361 N N . ASP A 1 287 ? -24.672 -1.101 -9.703 1.00 91.00 287 ASP A N 1
ATOM 2362 C CA . ASP A 1 287 ? -24.660 -2.092 -8.626 1.00 91.00 287 ASP A CA 1
ATOM 2363 C C . ASP A 1 287 ? -26.064 -2.609 -8.237 1.00 91.00 287 ASP A C 1
ATOM 2365 O O . ASP A 1 287 ? -27.086 -2.250 -8.818 1.00 91.00 287 ASP A O 1
ATOM 2369 N N . SER A 1 288 ? -26.135 -3.518 -7.256 1.00 90.00 288 SER A N 1
ATOM 2370 C CA . SER A 1 288 ? -27.421 -4.100 -6.833 1.00 90.00 288 SER A CA 1
ATOM 2371 C C . SER A 1 288 ? -28.345 -3.098 -6.131 1.00 90.00 288 SER A C 1
ATOM 2373 O O . SER A 1 288 ? -29.558 -3.270 -6.196 1.00 90.00 288 SER A O 1
ATOM 2375 N N . ASN A 1 289 ? -27.806 -2.076 -5.462 1.00 87.94 289 ASN A N 1
ATOM 2376 C CA . ASN A 1 289 ? -28.609 -1.051 -4.795 1.00 87.94 289 ASN A CA 1
ATOM 2377 C C . ASN A 1 289 ? -29.248 -0.119 -5.823 1.00 87.94 289 ASN A C 1
ATOM 2379 O O . ASN A 1 289 ? -30.433 0.192 -5.722 1.00 87.94 289 ASN A O 1
ATOM 2383 N N . GLU A 1 290 ? -28.494 0.243 -6.855 1.00 86.81 290 GLU A N 1
ATOM 2384 C CA . GLU A 1 290 ? -28.985 1.041 -7.973 1.00 86.81 290 GLU A CA 1
ATOM 2385 C C . GLU A 1 290 ? -30.048 0.294 -8.783 1.00 86.81 290 GLU A C 1
ATOM 2387 O O . GLU A 1 290 ? -31.075 0.874 -9.130 1.00 86.81 290 GLU A O 1
ATOM 2392 N N . VAL A 1 291 ? -29.880 -1.013 -9.012 1.00 90.44 291 VAL A N 1
ATOM 2393 C CA . VAL A 1 291 ? -30.926 -1.833 -9.650 1.00 90.44 291 VAL A CA 1
ATOM 2394 C C . VAL A 1 291 ? -32.195 -1.898 -8.800 1.00 90.44 291 VAL A C 1
ATOM 2396 O O . VAL A 1 291 ? -33.295 -1.767 -9.338 1.00 90.44 291 VAL A O 1
ATOM 2399 N N . MET A 1 292 ? -32.069 -2.060 -7.478 1.00 90.94 292 MET A N 1
ATOM 2400 C CA . MET A 1 292 ? -33.225 -2.033 -6.573 1.00 90.94 292 MET A CA 1
ATOM 2401 C C . MET A 1 292 ? -33.961 -0.692 -6.637 1.00 90.94 292 MET A C 1
ATOM 2403 O O . MET A 1 292 ? -35.190 -0.683 -6.670 1.00 90.94 292 MET A O 1
ATOM 2407 N N . ALA A 1 293 ? -33.226 0.421 -6.712 1.00 88.06 293 ALA A N 1
ATOM 2408 C CA . ALA A 1 293 ? -33.804 1.754 -6.854 1.00 88.06 293 ALA A CA 1
ATOM 2409 C C . ALA A 1 293 ? -34.492 1.951 -8.217 1.00 88.06 293 ALA A C 1
ATOM 2411 O O . ALA A 1 293 ? -35.597 2.486 -8.271 1.00 88.06 293 ALA A O 1
ATOM 2412 N N . LEU A 1 294 ? -33.883 1.480 -9.312 1.00 86.88 294 LEU A N 1
ATOM 2413 C CA . LEU A 1 294 ? -34.427 1.617 -10.669 1.00 86.88 294 LEU A CA 1
ATOM 2414 C C . LEU A 1 294 ? -35.672 0.758 -10.919 1.00 86.88 294 LEU A C 1
ATOM 2416 O O . LEU A 1 294 ? -36.555 1.171 -11.672 1.00 86.88 294 LEU A O 1
ATOM 2420 N N . LEU A 1 295 ? -35.740 -0.428 -10.310 1.00 87.56 295 LEU A N 1
ATOM 2421 C CA . LEU A 1 295 ? -36.861 -1.362 -10.458 1.00 87.56 295 LEU A CA 1
ATOM 2422 C C . LEU A 1 295 ? -37.898 -1.254 -9.329 1.00 87.56 295 LEU A C 1
ATOM 2424 O O . LEU A 1 295 ? -38.969 -1.848 -9.436 1.00 87.56 295 LEU A O 1
ATOM 2428 N N . GLY A 1 296 ? -37.597 -0.535 -8.243 1.00 88.62 296 GLY A N 1
ATOM 2429 C CA . GLY A 1 296 ? -38.471 -0.432 -7.070 1.00 88.62 296 GLY A CA 1
ATOM 2430 C C . GLY A 1 296 ? -38.693 -1.771 -6.357 1.00 88.62 296 GLY A C 1
ATOM 2431 O O . GLY A 1 296 ? -39.782 -2.029 -5.846 1.00 88.62 296 GLY A O 1
ATOM 2432 N N . ILE A 1 297 ? -37.689 -2.656 -6.352 1.00 90.00 297 ILE A N 1
ATOM 2433 C CA . ILE A 1 297 ? -37.785 -4.006 -5.774 1.00 90.00 297 ILE A CA 1
ATOM 2434 C C . ILE A 1 297 ? -36.846 -4.189 -4.582 1.00 90.00 297 ILE A C 1
ATOM 2436 O O . ILE A 1 297 ? -35.763 -3.618 -4.524 1.00 90.00 297 ILE A O 1
ATOM 2440 N N . GLY A 1 298 ? -37.247 -5.041 -3.637 1.00 86.25 298 GLY A N 1
ATOM 2441 C CA . GLY A 1 298 ? -36.408 -5.419 -2.500 1.00 86.25 298 GLY A CA 1
ATOM 2442 C C . GLY A 1 298 ? -35.316 -6.438 -2.854 1.00 86.25 298 GLY A C 1
ATOM 2443 O O . GLY A 1 298 ? -35.412 -7.178 -3.835 1.00 86.25 298 GLY A O 1
ATOM 2444 N N . LYS A 1 299 ? -34.305 -6.537 -1.983 1.00 88.50 299 LYS A N 1
ATOM 2445 C CA . LYS A 1 299 ? -33.122 -7.408 -2.132 1.00 88.50 299 LYS A CA 1
ATOM 2446 C C . LYS A 1 299 ? -33.458 -8.878 -2.397 1.00 88.50 299 LYS A C 1
ATOM 2448 O O . LYS A 1 299 ? -32.823 -9.504 -3.242 1.00 88.50 299 LYS A O 1
ATOM 2453 N N . THR A 1 300 ? -34.454 -9.424 -1.698 1.00 89.88 300 THR A N 1
ATOM 2454 C CA . THR A 1 300 ? -34.896 -10.820 -1.859 1.00 89.88 300 THR A CA 1
ATOM 2455 C C . THR A 1 300 ? -35.423 -11.077 -3.268 1.00 89.88 300 THR A C 1
ATOM 2457 O O . THR A 1 300 ? -35.024 -12.043 -3.909 1.00 89.88 300 THR A O 1
ATOM 2460 N N . LYS A 1 301 ? -36.233 -10.153 -3.796 1.00 88.12 301 LYS A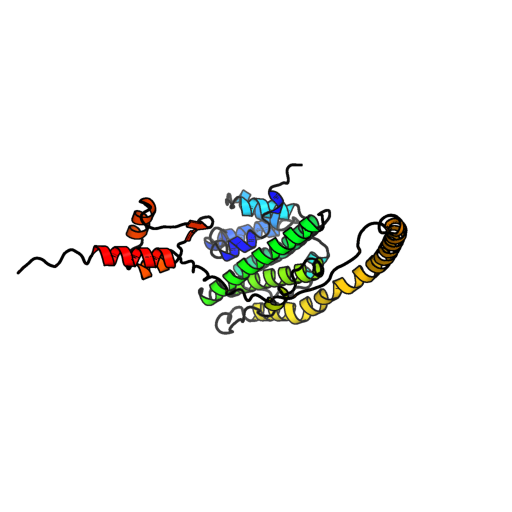 N 1
ATOM 2461 C CA . LYS A 1 301 ? -36.797 -10.253 -5.144 1.00 88.12 301 LYS A CA 1
ATOM 2462 C C . LYS A 1 301 ? -35.713 -10.134 -6.216 1.00 88.12 301 LYS A C 1
ATOM 2464 O O . LYS A 1 301 ? -35.698 -10.925 -7.149 1.00 88.12 301 LYS A O 1
ATOM 2469 N N . LEU A 1 302 ? -34.751 -9.223 -6.045 1.00 91.06 302 LEU A N 1
ATOM 2470 C CA . LEU A 1 302 ? -33.596 -9.126 -6.946 1.00 91.06 302 LEU A CA 1
ATOM 2471 C C . LEU A 1 302 ? -32.761 -10.422 -6.954 1.00 91.06 302 LEU A C 1
ATOM 2473 O O . LEU A 1 302 ? -32.313 -10.866 -8.009 1.00 91.06 302 LEU A O 1
ATOM 2477 N N . PHE A 1 303 ? -32.568 -11.053 -5.791 1.00 89.94 303 PHE A N 1
ATOM 2478 C CA . PHE A 1 303 ? -31.858 -12.331 -5.680 1.00 89.94 303 PHE A CA 1
ATOM 2479 C C . PHE A 1 303 ? -32.592 -13.469 -6.403 1.00 89.94 303 PHE A C 1
ATOM 2481 O O . PHE A 1 303 ? -31.964 -14.231 -7.137 1.00 89.94 303 PHE A O 1
ATOM 2488 N N . GLU A 1 304 ? -33.912 -13.564 -6.233 1.00 89.38 304 GLU A N 1
ATOM 2489 C CA . GLU A 1 304 ? -34.748 -14.557 -6.916 1.00 89.38 304 GLU A CA 1
ATOM 2490 C C . GLU A 1 304 ? -34.731 -14.378 -8.435 1.00 89.38 304 GLU A C 1
ATOM 2492 O O . GLU A 1 304 ? -34.508 -15.347 -9.158 1.00 89.38 304 GLU A O 1
ATOM 2497 N N . MET A 1 305 ? -34.907 -13.145 -8.916 1.00 89.38 305 MET A N 1
ATOM 2498 C CA . MET A 1 305 ? -34.911 -12.830 -10.349 1.00 89.38 305 MET A CA 1
ATOM 2499 C C . MET A 1 305 ? -33.559 -13.124 -11.000 1.00 89.38 305 MET A C 1
ATOM 2501 O O . MET A 1 305 ? -33.495 -13.623 -12.119 1.00 89.38 305 MET A O 1
ATOM 2505 N N . ARG A 1 306 ? -32.466 -12.891 -10.270 1.00 91.38 306 ARG A N 1
ATOM 2506 C CA . ARG A 1 306 ? -31.125 -13.258 -10.720 1.00 91.38 306 ARG A CA 1
ATOM 2507 C C . ARG A 1 306 ? -30.924 -14.773 -10.779 1.00 91.38 306 ARG A C 1
ATOM 2509 O O . ARG A 1 306 ? -30.346 -15.263 -11.739 1.00 91.38 306 ARG A O 1
ATOM 2516 N N . ASN A 1 307 ? -31.385 -15.516 -9.771 1.00 87.00 307 ASN A N 1
ATOM 2517 C CA . ASN A 1 307 ? -31.261 -16.979 -9.753 1.00 87.00 307 ASN A CA 1
ATOM 2518 C C . ASN A 1 307 ? -32.109 -17.660 -10.834 1.00 87.00 307 ASN A C 1
ATOM 2520 O O . ASN A 1 307 ? -31.776 -18.761 -11.256 1.00 87.00 307 ASN A O 1
ATOM 2524 N N . LYS A 1 308 ? -33.194 -17.012 -11.265 1.00 89.00 308 LYS A N 1
ATOM 2525 C CA . LYS A 1 308 ? -34.033 -17.441 -12.390 1.00 89.00 308 LYS A CA 1
ATOM 2526 C C . LYS A 1 308 ? -33.542 -16.930 -13.751 1.00 89.00 308 LYS A C 1
ATOM 2528 O O . LYS A 1 308 ? -34.206 -17.182 -14.747 1.00 89.00 308 LYS A O 1
ATOM 2533 N N . GLU A 1 309 ? -32.419 -16.204 -13.784 1.00 86.06 309 GLU A N 1
ATOM 2534 C CA . GLU A 1 309 ? -31.844 -15.580 -14.986 1.00 86.06 309 GLU A CA 1
ATOM 2535 C C . GLU A 1 309 ? -32.815 -14.638 -15.731 1.00 86.06 309 GLU A C 1
ATOM 2537 O O . GLU A 1 309 ? -32.689 -14.409 -16.929 1.00 86.06 309 GLU A O 1
ATOM 2542 N N . GLU A 1 310 ? -33.776 -14.043 -15.016 1.00 86.19 310 GLU A N 1
ATOM 2543 C CA . GLU A 1 310 ? -34.766 -13.124 -15.598 1.00 86.19 310 GLU A CA 1
ATOM 2544 C C . GLU A 1 310 ? -34.168 -11.750 -15.928 1.00 86.19 310 GLU A C 1
ATOM 2546 O O . GLU A 1 310 ? -34.688 -11.037 -16.783 1.00 86.19 310 GLU A O 1
ATOM 2551 N N . ILE A 1 311 ? -33.083 -11.371 -15.248 1.00 88.31 311 ILE A N 1
ATOM 2552 C CA . ILE A 1 311 ? -32.404 -10.085 -15.420 1.00 88.31 311 ILE A CA 1
ATOM 2553 C C . ILE A 1 311 ? -30.954 -10.347 -15.850 1.00 88.31 311 ILE A C 1
ATOM 2555 O O . ILE A 1 311 ? -30.261 -11.106 -15.164 1.00 88.31 311 ILE A O 1
ATOM 2559 N N . PRO A 1 312 ? -30.460 -9.709 -16.927 1.00 86.31 312 PRO A N 1
ATOM 2560 C CA . PRO A 1 312 ? -29.081 -9.866 -17.369 1.00 86.31 312 PRO A CA 1
ATOM 2561 C C . PRO A 1 312 ? -28.114 -9.278 -16.339 1.00 86.31 312 PRO A C 1
ATOM 2563 O O . PRO A 1 312 ? -28.209 -8.113 -15.953 1.00 86.31 312 PRO A O 1
ATOM 2566 N N . PHE A 1 313 ? -27.164 -10.094 -15.894 1.00 91.31 313 PHE A N 1
ATOM 2567 C CA . PHE A 1 313 ? -26.118 -9.696 -14.961 1.00 91.31 313 PHE A CA 1
ATOM 2568 C C . PHE A 1 313 ? -24.777 -10.268 -15.404 1.00 91.31 313 PHE A C 1
ATOM 2570 O O . PHE A 1 313 ? -24.704 -11.285 -16.093 1.00 91.31 313 PHE A O 1
ATOM 2577 N N . PHE A 1 314 ? -23.699 -9.647 -14.947 1.00 87.81 314 PHE A N 1
ATOM 2578 C CA . PHE A 1 314 ? -22.354 -10.174 -15.110 1.00 87.81 314 PHE A CA 1
ATOM 2579 C C . PHE A 1 314 ? -21.585 -10.088 -13.792 1.00 87.81 314 PHE A C 1
ATOM 2581 O O . PHE A 1 314 ? -21.953 -9.363 -12.863 1.00 87.81 314 PHE A O 1
ATOM 2588 N N . LYS A 1 315 ? -20.529 -10.895 -13.678 1.00 87.62 315 LYS A N 1
ATOM 2589 C CA . LYS A 1 315 ? -19.689 -10.954 -12.480 1.00 87.62 315 LYS A CA 1
ATOM 2590 C C . LYS A 1 315 ? -18.357 -10.273 -12.756 1.00 87.62 315 LYS A C 1
ATOM 2592 O O . LYS A 1 315 ? -17.687 -10.605 -13.728 1.00 87.62 315 LYS A O 1
ATOM 2597 N N . ILE A 1 316 ? -17.960 -9.372 -11.864 1.00 82.19 316 ILE A N 1
ATOM 2598 C CA . ILE A 1 316 ? -16.594 -8.853 -11.781 1.00 82.19 316 ILE A CA 1
ATOM 2599 C C . ILE A 1 316 ? -16.015 -9.386 -10.467 1.00 82.19 316 ILE A C 1
ATOM 2601 O O . ILE A 1 316 ? -16.313 -8.880 -9.383 1.00 82.19 316 ILE A O 1
ATOM 2605 N N . GLY A 1 317 ? -15.259 -10.484 -10.543 1.00 82.56 317 GLY A N 1
ATOM 2606 C CA . GLY A 1 317 ? -14.795 -11.213 -9.359 1.00 82.56 317 GLY A CA 1
ATOM 2607 C C . GLY A 1 317 ? -15.960 -11.802 -8.548 1.00 82.56 317 GLY A C 1
ATOM 2608 O O . GLY A 1 317 ? -16.764 -12.570 -9.077 1.00 82.56 317 GLY A O 1
ATOM 2609 N N . LYS A 1 318 ? -16.059 -11.438 -7.259 1.00 82.94 318 LYS A N 1
ATOM 2610 C CA . LYS A 1 318 ? -17.163 -11.841 -6.359 1.00 82.94 318 LYS A CA 1
ATOM 2611 C C . LYS A 1 318 ? -18.374 -10.895 -6.418 1.00 82.94 318 LYS A C 1
ATOM 2613 O O . LYS A 1 318 ? -19.406 -11.185 -5.816 1.00 82.94 318 LYS A O 1
ATOM 2618 N N . LEU A 1 319 ? -18.257 -9.768 -7.122 1.00 79.25 319 LEU A N 1
ATOM 2619 C CA . LEU A 1 319 ? -19.285 -8.735 -7.190 1.00 79.25 319 LEU A CA 1
ATOM 2620 C C . LEU A 1 319 ? -20.166 -8.922 -8.425 1.00 79.25 319 LEU A C 1
ATOM 2622 O O . LEU A 1 319 ? -19.689 -9.231 -9.515 1.00 79.25 319 LEU A O 1
ATOM 2626 N N . ILE A 1 320 ? -21.465 -8.707 -8.242 1.00 89.00 320 ILE A N 1
ATOM 2627 C CA . ILE A 1 320 ? -22.463 -8.786 -9.311 1.00 89.00 320 ILE A CA 1
ATOM 2628 C C . ILE A 1 320 ? -22.762 -7.369 -9.797 1.00 89.00 320 ILE A C 1
ATOM 2630 O O . ILE A 1 320 ? -22.927 -6.447 -8.987 1.00 89.00 320 ILE A O 1
ATOM 2634 N N . ARG A 1 321 ? -22.766 -7.204 -11.118 1.00 92.38 321 ARG A N 1
ATOM 2635 C CA . ARG A 1 321 ? -22.931 -5.934 -11.825 1.00 92.38 321 ARG A CA 1
ATOM 2636 C C . ARG A 1 321 ? -23.944 -6.080 -12.949 1.00 92.38 321 ARG A C 1
ATOM 2638 O O . ARG A 1 321 ? -24.174 -7.181 -13.451 1.00 92.38 321 ARG A O 1
ATOM 2645 N N . TYR A 1 322 ? -24.537 -4.954 -13.317 1.00 93.31 322 TYR A N 1
ATOM 2646 C CA . TYR A 1 322 ? -25.573 -4.879 -14.336 1.00 93.31 322 TYR A CA 1
ATOM 2647 C C . TYR A 1 322 ? -25.250 -3.732 -15.285 1.00 93.31 322 TYR A C 1
ATOM 2649 O O . TYR A 1 322 ? -24.732 -2.698 -14.861 1.00 93.31 322 TYR A O 1
ATOM 2657 N N . HIS A 1 323 ? -25.552 -3.899 -16.567 1.00 92.12 323 HIS A N 1
ATOM 2658 C CA . HIS A 1 323 ? -25.552 -2.763 -17.477 1.00 92.12 323 HIS A CA 1
ATOM 2659 C C . HIS A 1 323 ? -26.840 -1.982 -17.263 1.00 92.12 323 HIS A C 1
ATOM 2661 O O . HIS A 1 323 ? -27.933 -2.542 -17.313 1.00 92.12 323 HIS A O 1
ATOM 2667 N N . ARG A 1 324 ? -26.716 -0.676 -17.035 1.00 88.25 324 ARG A N 1
ATOM 2668 C CA . ARG A 1 324 ? -27.857 0.196 -16.758 1.00 88.25 324 ARG A CA 1
ATOM 2669 C C . ARG A 1 324 ? -28.903 0.148 -17.867 1.00 88.25 324 ARG A C 1
ATOM 2671 O O . ARG A 1 324 ? -30.091 0.119 -17.565 1.00 88.25 324 ARG A O 1
ATOM 2678 N N . GLN A 1 325 ? -28.458 0.096 -19.124 1.00 86.31 325 GLN A N 1
ATOM 2679 C CA . GLN A 1 325 ? -29.351 0.029 -20.281 1.00 86.31 325 GLN A CA 1
ATOM 2680 C C . GLN A 1 325 ? -30.214 -1.234 -20.255 1.00 86.31 325 GLN A C 1
ATOM 2682 O O . GLN A 1 325 ? -31.427 -1.135 -20.381 1.00 86.31 325 GLN A O 1
ATOM 2687 N N . ASP A 1 326 ? -29.617 -2.393 -19.980 1.00 88.19 326 ASP A N 1
ATOM 2688 C CA . ASP A 1 326 ? -30.343 -3.662 -19.959 1.00 88.19 326 ASP A CA 1
ATOM 2689 C C . ASP A 1 326 ? -31.411 -3.688 -18.844 1.00 88.19 326 ASP A C 1
ATOM 2691 O O . ASP A 1 326 ? -32.481 -4.275 -19.004 1.00 88.19 326 ASP A O 1
ATOM 2695 N N . ILE A 1 327 ? -31.153 -3.008 -17.719 1.00 91.88 327 ILE A N 1
ATOM 2696 C CA . ILE A 1 327 ? -32.110 -2.858 -16.611 1.00 91.88 327 ILE A CA 1
ATOM 2697 C C . ILE A 1 327 ? -33.251 -1.899 -16.963 1.00 91.88 327 ILE A C 1
ATOM 2699 O O . ILE A 1 327 ? -34.401 -2.157 -16.600 1.00 91.88 327 ILE A O 1
ATOM 2703 N N . LEU A 1 328 ? -32.957 -0.804 -17.669 1.00 87.31 328 LEU A N 1
ATOM 2704 C CA . LEU A 1 328 ? -33.977 0.127 -18.157 1.00 87.31 328 LEU A CA 1
ATOM 2705 C C . LEU A 1 328 ? -34.872 -0.541 -19.208 1.00 87.31 328 LEU A C 1
ATOM 2707 O O . LEU A 1 328 ? -36.093 -0.485 -19.082 1.00 87.31 328 LEU A O 1
ATOM 2711 N N . ASP A 1 329 ? -34.278 -1.260 -20.159 1.00 87.94 329 ASP A N 1
ATOM 2712 C CA . ASP A 1 329 ? -35.007 -2.012 -21.182 1.00 87.94 329 ASP A CA 1
ATOM 2713 C C . ASP A 1 329 ? -35.902 -3.086 -20.538 1.00 87.94 329 ASP A C 1
ATOM 2715 O O . ASP A 1 329 ? -37.059 -3.268 -20.922 1.00 87.94 329 ASP A O 1
ATOM 2719 N N . PHE A 1 330 ? -35.402 -3.771 -19.506 1.00 88.25 330 PHE A N 1
ATOM 2720 C CA . PHE A 1 330 ? -36.173 -4.748 -18.738 1.00 88.25 330 PHE A CA 1
ATOM 2721 C C . PHE A 1 330 ? -37.362 -4.117 -17.997 1.00 88.25 330 PHE A C 1
ATOM 2723 O O . PHE A 1 330 ? -38.475 -4.653 -18.015 1.00 88.25 330 PHE A O 1
ATOM 2730 N N . ARG A 1 331 ? -37.156 -2.957 -17.363 1.00 86.56 331 ARG A N 1
ATOM 2731 C CA . ARG A 1 331 ? -38.226 -2.200 -16.699 1.00 86.56 331 ARG A CA 1
ATOM 2732 C C . ARG A 1 331 ? -39.322 -1.817 -17.692 1.00 86.56 331 ARG A C 1
ATOM 2734 O O . ARG A 1 331 ? -40.504 -1.984 -17.393 1.00 86.56 331 ARG A O 1
ATOM 2741 N N . ASP A 1 332 ? -38.934 -1.355 -18.874 1.00 84.19 332 ASP A N 1
ATOM 2742 C CA . ASP A 1 332 ? -39.864 -0.915 -19.913 1.00 84.19 332 ASP A CA 1
ATOM 2743 C C . ASP A 1 332 ? -40.641 -2.105 -20.528 1.00 84.19 332 ASP A C 1
ATOM 2745 O O . ASP A 1 332 ? -41.804 -1.973 -20.929 1.00 84.19 332 ASP A O 1
ATOM 2749 N N . GLN A 1 333 ? -40.062 -3.312 -20.510 1.00 83.88 333 GLN A N 1
ATOM 2750 C CA . GLN A 1 333 ? -40.771 -4.558 -20.826 1.00 83.88 333 GLN A CA 1
ATOM 2751 C C . GLN A 1 333 ? -41.781 -4.966 -19.740 1.00 83.88 333 GLN A C 1
ATOM 2753 O O . GLN A 1 333 ? -42.868 -5.447 -20.076 1.00 83.88 333 GLN A O 1
ATOM 2758 N N . MET A 1 334 ? -41.464 -4.774 -18.452 1.00 78.38 334 MET A N 1
ATOM 2759 C CA . MET A 1 334 ? -42.411 -5.023 -17.354 1.00 78.38 334 MET A CA 1
ATOM 2760 C C . MET A 1 334 ? -43.623 -4.088 -17.425 1.00 78.38 334 MET A C 1
ATOM 2762 O O . MET A 1 334 ? -44.757 -4.543 -17.273 1.00 78.38 334 MET A O 1
ATOM 2766 N N . THR A 1 335 ? -43.406 -2.801 -17.705 1.00 73.50 335 THR A N 1
ATOM 2767 C CA . THR A 1 335 ? -44.491 -1.814 -17.815 1.00 73.50 335 THR A CA 1
ATOM 2768 C C . THR A 1 335 ? -45.311 -1.998 -19.094 1.00 73.50 335 THR A C 1
ATOM 2770 O O . THR A 1 335 ? -46.537 -1.891 -19.052 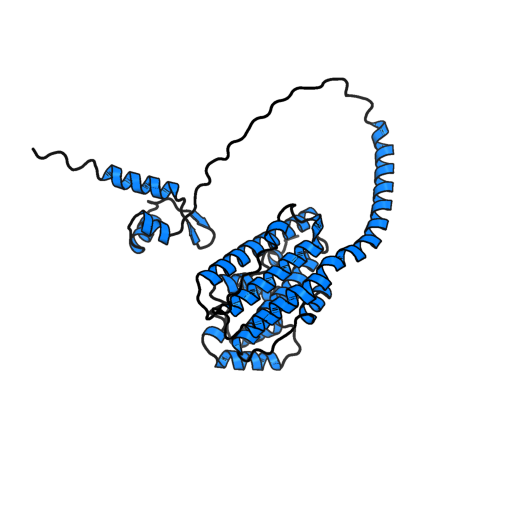1.00 73.50 335 THR A O 1
ATOM 2773 N N . SER A 1 336 ? -44.686 -2.390 -20.212 1.00 66.12 336 SER A N 1
ATOM 2774 C CA . SER A 1 336 ? -45.405 -2.710 -21.458 1.00 66.12 336 SER A CA 1
ATOM 2775 C C . SER A 1 336 ? -46.261 -3.978 -21.365 1.00 66.12 336 SER A C 1
ATOM 2777 O O . SER A 1 336 ? -47.318 -4.049 -21.993 1.00 66.12 336 SER A O 1
ATOM 2779 N N . LYS A 1 337 ? -45.860 -4.976 -20.564 1.00 57.31 337 LYS A N 1
ATOM 2780 C CA . LYS A 1 337 ? -46.683 -6.174 -20.305 1.00 57.31 337 LYS A CA 1
ATOM 2781 C C . LYS A 1 337 ? -47.863 -5.901 -19.361 1.00 57.31 337 LYS A C 1
ATOM 2783 O O . LYS A 1 337 ? -48.859 -6.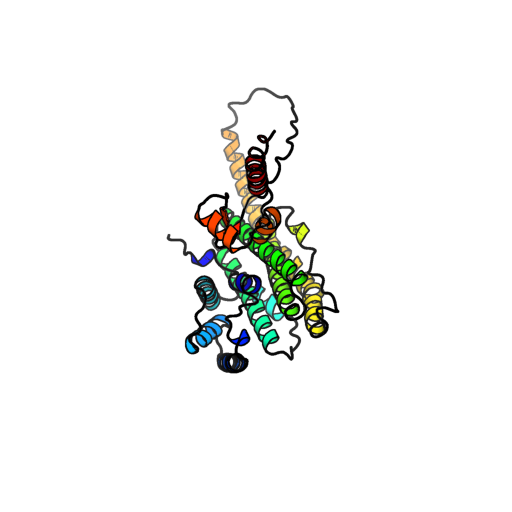611 -19.448 1.00 57.31 337 LYS A O 1
ATOM 2788 N N . GLY A 1 338 ? -47.793 -4.858 -18.529 1.00 50.56 338 GLY A N 1
ATOM 2789 C CA . GLY A 1 338 ? -48.890 -4.425 -17.651 1.00 50.56 338 GLY A CA 1
ATOM 2790 C C . GLY A 1 338 ? -49.994 -3.605 -18.336 1.00 50.56 338 GLY A C 1
ATOM 2791 O O . GLY A 1 338 ? -51.053 -3.425 -17.753 1.00 50.56 338 GLY A O 1
ATOM 2792 N N . SER A 1 339 ? -49.789 -3.135 -19.573 1.00 43.84 339 SER A N 1
ATOM 2793 C CA . SER A 1 339 ? -50.710 -2.207 -20.264 1.00 43.84 339 SER A CA 1
ATOM 2794 C C . SER A 1 339 ? -51.676 -2.881 -21.264 1.00 43.84 339 SER A C 1
ATOM 2796 O O . SER A 1 339 ? -52.380 -2.214 -22.018 1.00 43.84 339 SER A O 1
ATOM 2798 N N . LYS A 1 340 ? -51.734 -4.222 -21.302 1.00 43.91 340 LYS A N 1
ATOM 2799 C CA . LYS A 1 340 ? -52.643 -4.984 -22.192 1.00 43.91 340 LYS A CA 1
ATOM 2800 C C . LYS A 1 340 ? -53.790 -5.716 -21.484 1.00 43.91 340 LYS A C 1
ATOM 2802 O O . LYS A 1 340 ? -54.477 -6.505 -22.125 1.00 43.91 340 LYS A O 1
ATOM 2807 N N . ALA A 1 341 ? -54.038 -5.435 -20.210 1.00 43.09 341 ALA A N 1
ATOM 2808 C CA . ALA A 1 341 ? -55.159 -6.003 -19.468 1.00 43.09 341 ALA A CA 1
ATOM 2809 C C . ALA A 1 341 ? -55.864 -4.912 -18.652 1.00 43.09 341 ALA A C 1
ATOM 2811 O O . ALA A 1 341 ? -55.706 -4.878 -17.446 1.00 43.09 341 ALA A O 1
ATOM 2812 N N . ASP A 1 342 ? -56.546 -3.981 -19.332 1.00 41.91 342 ASP A N 1
ATOM 2813 C CA . ASP A 1 342 ? -57.645 -3.176 -18.752 1.00 41.91 342 ASP A CA 1
ATOM 2814 C C . ASP A 1 342 ? -58.404 -2.381 -19.835 1.00 41.91 342 ASP A C 1
ATOM 2816 O O . ASP A 1 342 ? -58.615 -1.171 -19.766 1.00 41.91 342 ASP A O 1
ATOM 2820 N N . LYS A 1 343 ? -58.818 -3.082 -20.897 1.00 40.16 343 LYS A N 1
ATOM 2821 C CA . LYS A 1 343 ? -59.896 -2.630 -21.789 1.00 40.16 343 LYS A CA 1
ATOM 2822 C C . LYS A 1 343 ? -60.728 -3.830 -22.218 1.00 40.16 343 LYS A C 1
ATOM 2824 O O . LYS A 1 343 ? -60.504 -4.382 -23.288 1.00 40.16 343 LYS A O 1
ATOM 2829 N N . ASN A 1 344 ? -61.628 -4.243 -21.335 1.00 40.75 344 ASN A N 1
ATOM 2830 C CA . ASN A 1 344 ? -62.921 -4.832 -21.668 1.00 40.75 344 ASN A CA 1
ATOM 2831 C C . ASN A 1 344 ? -63.762 -4.840 -20.391 1.00 40.75 344 ASN A C 1
ATOM 2833 O O . ASN A 1 344 ? -63.746 -5.811 -19.649 1.00 40.75 344 ASN A O 1
ATOM 2837 N N . ASP A 1 345 ? -64.424 -3.715 -20.148 1.00 38.88 345 ASP A N 1
ATOM 2838 C CA . ASP A 1 345 ? -65.720 -3.650 -19.476 1.00 38.88 345 ASP A CA 1
ATOM 2839 C C . ASP A 1 345 ? -66.349 -2.307 -19.862 1.00 38.88 345 ASP A C 1
ATOM 2841 O O . ASP A 1 345 ? -66.066 -1.275 -19.255 1.00 38.88 345 ASP A O 1
ATOM 2845 N N . TYR A 1 346 ? -67.080 -2.327 -20.979 1.00 40.28 346 TYR A N 1
ATOM 2846 C CA . TYR A 1 346 ? -68.358 -1.645 -21.212 1.00 40.28 346 TYR A CA 1
ATOM 2847 C C . TYR A 1 346 ? -69.028 -2.244 -22.447 1.00 40.28 346 TYR A C 1
ATOM 2849 O O . TYR A 1 346 ? -68.340 -2.357 -23.490 1.00 40.28 346 TYR A O 1
#

pLDDT: mean 74.47, std 19.81, range [27.94, 94.62]

Radius of gyration: 27.5 Å; chains: 1; bounding box: 97×42×83 Å

Secondary structure (DSSP, 8-state):
----GGGS-TTHHHHHHHHTTT-TTSGGGT-HHHHHHHHHHHHT--S-HHHHHHHHHHHTTPPPPHHHHHHHHHHHHPPPPHHHHHHHHHS-----S-HHHHHHHHHHHHHHHHHHHHHHHHHTT--HHHHHHHHHHHHHHHHHHHHHHHHHHHHS-GGGHHHHHHHHHHHHHHHHHHHHHTGGGSPTTGGGGGG------TTTSTTTHHHHHHHHHHIIIIIHHHHSSTHHHHHHHHHHHHHHHHHHHHHHHHHHHTTTTTSS-------------PPPPP--EE-HHHHHHHHT--HHHHHHHHHTT-S--EEETTEEEEEHHHHHHHHHHHHHHHTTSS----